Protein AF-A0A6I2GSH1-F1 (afdb_monomer_lite)

Secondary structure (DSSP, 8-state):
--EE---------SS---PPPPEETTTTEE--THHHHHHTT-HHHHHHHHHHHHHHHHHHHHHHHHHHHHHHHHHHHHSS------TT--TT--THHHHHHHHHHHHHHHHHHHHHHHHHHS---SS-HHHHHHHHHHHHHHHHHHTT--STTPPP----PPP-EEEEEEEEETTEEEEEEEEE-

Structure (mmCIF, N/CA/C/O backbone):
data_AF-A0A6I2GSH1-F1
#
_entry.id   AF-A0A6I2GSH1-F1
#
loop_
_atom_site.group_PDB
_atom_site.id
_atom_site.type_symbol
_atom_site.label_atom_id
_atom_site.label_alt_id
_atom_site.label_comp_id
_atom_site.label_asym_id
_atom_site.label_entity_id
_atom_site.label_seq_id
_atom_site.pdbx_PDB_ins_code
_atom_site.Cartn_x
_atom_site.Cartn_y
_atom_site.Cartn_z
_atom_site.occupancy
_atom_site.B_iso_or_equiv
_atom_site.auth_seq_id
_atom_site.auth_comp_id
_atom_site.auth_asym_id
_atom_site.auth_atom_id
_atom_site.pdbx_PDB_model_num
ATOM 1 N N . MET A 1 1 ? -16.498 -8.711 28.695 1.00 52.09 1 MET A N 1
ATOM 2 C CA . MET A 1 1 ? -15.349 -8.521 27.770 1.00 52.09 1 MET A CA 1
ATOM 3 C C . MET A 1 1 ? -15.464 -7.123 27.183 1.00 52.09 1 MET A C 1
ATOM 5 O O . MET A 1 1 ? -16.579 -6.736 26.901 1.00 52.09 1 MET A O 1
ATOM 9 N N . VAL A 1 2 ? -14.381 -6.356 27.043 1.00 52.75 2 VAL A N 1
ATOM 10 C CA . VAL A 1 2 ? -14.420 -4.972 26.523 1.00 52.75 2 VAL A CA 1
ATOM 11 C C . VAL A 1 2 ? -13.500 -4.898 25.310 1.00 52.75 2 VAL A C 1
ATOM 13 O O . VAL A 1 2 ? -12.390 -5.432 25.364 1.00 52.75 2 VAL A O 1
ATOM 16 N N . VAL A 1 3 ? -13.957 -4.280 24.222 1.00 53.31 3 VAL A N 1
ATOM 17 C CA . VAL A 1 3 ? -13.108 -3.968 23.062 1.00 53.31 3 VAL A CA 1
ATOM 18 C C . VAL A 1 3 ? -12.528 -2.581 23.276 1.00 53.31 3 VAL A C 1
ATOM 20 O O . VAL A 1 3 ? -13.269 -1.637 23.537 1.00 53.31 3 VAL A O 1
ATOM 23 N N . THR A 1 4 ? -11.207 -2.446 23.199 1.00 52.09 4 THR A N 1
ATOM 24 C CA . THR A 1 4 ? -10.535 -1.166 23.443 1.00 52.09 4 THR A CA 1
ATOM 25 C C . THR A 1 4 ? -9.665 -0.793 22.251 1.00 52.09 4 THR A C 1
ATOM 27 O O . THR A 1 4 ? -8.837 -1.581 21.792 1.00 52.09 4 THR A O 1
ATOM 30 N N . VAL A 1 5 ? -9.842 0.434 21.761 1.00 49.19 5 VAL A N 1
ATOM 31 C CA . VAL A 1 5 ? -9.029 1.023 20.690 1.00 49.19 5 VAL A CA 1
ATOM 32 C C . VAL A 1 5 ? -8.110 2.080 21.312 1.00 49.19 5 VAL A C 1
ATOM 34 O O . VAL A 1 5 ? -8.492 3.237 21.508 1.00 49.19 5 VAL A O 1
ATOM 37 N N . ASN A 1 6 ? -6.888 1.678 21.662 1.00 42.38 6 ASN A N 1
ATOM 38 C CA . ASN A 1 6 ? -5.894 2.559 22.285 1.00 42.38 6 ASN A CA 1
ATOM 39 C C . ASN A 1 6 ? -5.104 3.326 21.217 1.00 42.38 6 ASN A C 1
ATOM 41 O O . ASN A 1 6 ? -4.458 2.686 20.401 1.00 42.38 6 ASN A O 1
ATOM 45 N N . THR A 1 7 ? -5.056 4.665 21.250 1.00 45.59 7 THR A N 1
ATOM 46 C CA . THR A 1 7 ? -4.192 5.495 20.364 1.00 45.59 7 THR A CA 1
ATOM 47 C C . THR A 1 7 ? -2.787 5.748 20.910 1.00 45.59 7 THR A C 1
ATOM 49 O O . THR A 1 7 ? -2.095 6.653 20.451 1.00 45.59 7 THR A O 1
ATOM 52 N N . TRP A 1 8 ? -2.337 4.982 21.901 1.00 35.25 8 TRP A N 1
ATOM 53 C CA . TRP A 1 8 ? -1.011 5.178 22.484 1.00 35.25 8 TRP A CA 1
ATOM 54 C C . TRP A 1 8 ? 0.040 4.467 21.633 1.00 35.25 8 TRP A C 1
ATOM 56 O O . TRP A 1 8 ? 0.371 3.306 21.846 1.00 35.25 8 TRP A O 1
ATOM 66 N N . GLY A 1 9 ? 0.474 5.195 20.609 1.00 34.59 9 GLY A N 1
ATOM 67 C CA . GLY A 1 9 ? 1.457 4.813 19.602 1.00 34.59 9 GLY A CA 1
ATOM 68 C C . GLY A 1 9 ? 1.481 5.863 18.493 1.00 34.59 9 GLY A C 1
ATOM 69 O O . GLY A 1 9 ? 1.282 5.538 17.327 1.00 34.59 9 GLY A O 1
ATOM 70 N N . TYR A 1 10 ? 1.606 7.139 18.869 1.00 34.69 10 TYR A N 1
ATOM 71 C CA . TYR A 1 10 ? 1.717 8.251 17.926 1.00 34.69 10 TYR A CA 1
ATOM 72 C C . TYR A 1 10 ? 3.142 8.254 17.357 1.00 34.69 10 TYR A C 1
ATOM 74 O O . TYR A 1 10 ? 4.057 8.818 17.949 1.00 34.69 10 TYR A O 1
ATOM 82 N N . VAL A 1 11 ? 3.344 7.587 16.222 1.00 34.56 11 VAL A N 1
ATOM 83 C CA . VAL A 1 11 ? 4.454 7.909 15.319 1.00 34.56 11 VAL A CA 1
ATOM 84 C C . VAL A 1 11 ? 3.868 8.892 14.306 1.00 34.56 11 VAL A C 1
ATOM 86 O O . VAL A 1 11 ? 2.937 8.510 13.592 1.00 34.56 11 VAL A O 1
ATOM 8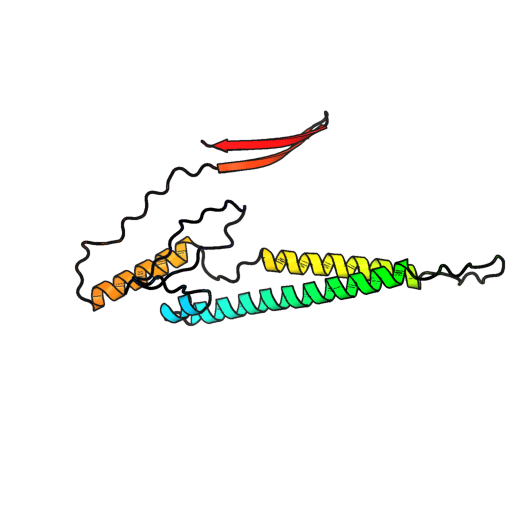9 N N . PRO A 1 12 ? 4.304 10.163 14.267 1.00 33.19 12 PRO A N 1
ATOM 90 C CA . PRO A 1 12 ? 3.761 11.132 13.333 1.00 33.19 12 PRO A CA 1
ATOM 91 C C . PRO A 1 12 ? 4.267 10.780 11.935 1.00 33.19 12 PRO A C 1
ATOM 93 O O . PRO A 1 12 ? 5.367 11.147 11.536 1.00 33.19 12 PRO A O 1
ATOM 96 N N . VAL A 1 13 ? 3.457 10.043 11.185 1.00 31.61 13 VAL A N 1
ATOM 97 C CA . VAL A 1 13 ? 3.566 9.987 9.731 1.00 31.61 13 VAL A CA 1
ATOM 98 C C . VAL A 1 13 ? 2.379 10.781 9.212 1.00 31.61 13 VAL A C 1
ATOM 100 O O . VAL A 1 13 ? 1.234 10.498 9.567 1.00 31.61 13 VAL A O 1
ATOM 103 N N . ALA A 1 14 ? 2.658 11.839 8.456 1.00 30.59 14 ALA A N 1
ATOM 104 C CA . ALA A 1 14 ? 1.646 12.672 7.827 1.00 30.59 14 ALA A CA 1
ATOM 105 C C . ALA A 1 14 ? 0.601 11.796 7.105 1.00 30.59 14 ALA A C 1
ATOM 107 O O . ALA A 1 14 ? 0.951 10.963 6.272 1.00 30.59 14 ALA A O 1
ATOM 108 N N . GLY A 1 15 ? -0.677 11.983 7.446 1.00 29.61 15 GLY A N 1
ATOM 109 C CA . GLY A 1 15 ? -1.797 11.218 6.895 1.00 29.61 15 GLY A CA 1
ATOM 110 C C . GLY A 1 15 ? -2.160 10.001 7.746 1.00 29.61 15 GLY A C 1
ATOM 111 O O . GLY A 1 15 ? -1.549 8.942 7.648 1.00 29.61 15 GLY A O 1
ATOM 112 N N . VAL A 1 16 ? -3.202 10.131 8.571 1.00 38.09 16 VAL A N 1
ATOM 113 C CA . VAL A 1 16 ? -3.735 9.028 9.385 1.00 38.09 16 VAL A CA 1
ATOM 114 C C . VAL A 1 16 ? -4.447 8.018 8.476 1.00 38.09 16 VAL A C 1
ATOM 116 O O . VAL A 1 16 ? -5.662 8.046 8.311 1.00 38.09 16 VAL A O 1
ATOM 119 N N . THR A 1 17 ? -3.676 7.121 7.865 1.00 40.56 17 THR A N 1
ATOM 120 C CA . THR A 1 17 ? -4.156 5.941 7.119 1.00 40.56 17 THR A CA 1
ATOM 121 C C . THR A 1 17 ? -4.037 4.645 7.928 1.00 40.56 17 THR A C 1
ATOM 123 O O . THR A 1 17 ? -4.490 3.579 7.511 1.00 40.56 17 THR A O 1
ATOM 126 N N . HIS A 1 18 ? -3.494 4.739 9.139 1.00 41.66 18 HIS A N 1
ATOM 127 C CA . HIS A 1 18 ? -3.329 3.641 10.077 1.00 41.66 18 HIS A CA 1
ATOM 128 C C . HIS A 1 18 ? -3.964 4.045 11.415 1.00 41.66 18 HIS A C 1
ATOM 130 O O . HIS A 1 18 ? -3.649 5.085 11.994 1.00 41.66 18 HIS A O 1
ATOM 136 N N . TRP A 1 19 ? -4.853 3.208 11.926 1.00 48.47 19 TRP A N 1
ATOM 137 C CA . TRP A 1 19 ? -5.200 3.138 13.345 1.00 48.47 19 TRP A CA 1
ATOM 138 C C . TRP A 1 19 ? -4.399 2.017 14.009 1.00 48.47 19 TRP A C 1
ATOM 140 O O . TRP A 1 19 ? -4.078 1.001 13.389 1.00 48.47 19 TRP A O 1
ATOM 150 N N . SER A 1 20 ? -4.074 2.215 15.281 1.00 53.91 20 SER A N 1
ATOM 151 C CA . SER A 1 20 ? -3.479 1.199 16.142 1.00 53.91 20 SER A CA 1
ATOM 152 C C . SER A 1 20 ? -4.419 -0.002 16.279 1.00 53.91 20 SER A C 1
ATOM 154 O O . SER A 1 20 ? -5.635 0.160 16.398 1.00 53.91 20 SER A O 1
ATOM 156 N N . ALA A 1 21 ? -3.848 -1.209 16.237 1.00 56.72 21 ALA A N 1
ATOM 157 C CA . ALA A 1 21 ? -4.598 -2.462 16.247 1.00 56.72 21 ALA A CA 1
ATOM 158 C C . ALA A 1 21 ? -5.632 -2.492 17.400 1.00 56.72 21 ALA A C 1
ATOM 160 O O . ALA A 1 21 ? -5.245 -2.280 18.551 1.00 56.72 21 ALA A O 1
ATOM 161 N N . PRO A 1 22 ? -6.929 -2.732 17.124 1.00 61.19 22 PRO A N 1
ATOM 162 C CA . PRO A 1 22 ? -7.933 -2.950 18.163 1.00 61.19 22 PRO A CA 1
ATOM 163 C C . PRO A 1 22 ? -7.570 -4.171 19.014 1.00 61.19 22 PRO A C 1
ATOM 165 O O . PRO A 1 22 ? -7.038 -5.149 18.489 1.00 61.19 22 PRO A O 1
ATOM 168 N N . TYR A 1 23 ? -7.886 -4.149 20.310 1.00 60.84 23 TYR A N 1
ATOM 169 C CA . TYR A 1 23 ? -7.624 -5.276 21.208 1.00 60.84 23 TYR A CA 1
ATOM 170 C C . TYR A 1 23 ? -8.894 -5.743 21.926 1.00 60.84 23 TYR A C 1
ATOM 172 O O . TYR A 1 23 ? -9.718 -4.928 22.347 1.00 60.84 23 TYR A O 1
ATOM 180 N N . GLU A 1 24 ? -9.035 -7.059 22.102 1.00 61.19 24 GLU A N 1
ATOM 181 C CA . GLU A 1 24 ? -10.125 -7.675 22.863 1.00 61.19 24 GLU A CA 1
ATOM 182 C C . GLU A 1 24 ? -9.686 -8.069 24.279 1.00 61.19 24 GLU A C 1
ATOM 184 O O . GLU A 1 24 ? -8.744 -8.849 24.470 1.00 61.19 24 GLU A O 1
ATOM 189 N N . GLY A 1 25 ? -10.438 -7.588 25.273 1.00 57.78 25 GLY A N 1
ATOM 190 C CA . GLY A 1 25 ? -10.420 -8.086 26.646 1.00 57.78 25 GLY A CA 1
ATOM 191 C C . GLY A 1 25 ? -9.145 -7.796 27.446 1.00 57.78 25 GLY A C 1
ATOM 192 O O . GLY A 1 25 ? -8.209 -7.140 26.996 1.00 57.78 25 GLY A O 1
ATOM 193 N N . LYS A 1 26 ? -9.101 -8.332 28.676 1.00 52.16 26 LYS A N 1
ATOM 194 C CA . LYS A 1 26 ? -7.976 -8.170 29.621 1.00 52.16 26 LYS A CA 1
ATOM 195 C C . LYS A 1 26 ? -6.648 -8.710 29.068 1.00 52.16 26 LYS A C 1
ATOM 197 O O . LYS A 1 26 ? -5.587 -8.216 29.428 1.00 52.16 26 LYS A O 1
ATOM 202 N N . PHE A 1 27 ? -6.721 -9.695 28.172 1.00 55.81 27 PHE A N 1
ATOM 203 C CA . PHE A 1 27 ? -5.568 -10.359 27.560 1.00 55.81 27 PHE A CA 1
ATOM 204 C C . PHE A 1 27 ? -5.037 -9.660 26.299 1.00 55.81 27 PHE A C 1
ATOM 206 O O . PHE A 1 27 ? -4.110 -10.179 25.686 1.00 55.81 27 PHE A O 1
ATOM 213 N N . LYS A 1 28 ? -5.603 -8.507 25.903 1.00 57.41 28 LYS A N 1
ATOM 214 C CA . LYS A 1 28 ? -5.180 -7.723 24.731 1.00 57.41 28 LYS A CA 1
ATOM 215 C C . LYS A 1 28 ? -5.003 -8.578 23.466 1.00 57.41 28 LYS A C 1
ATOM 217 O O . LYS A 1 28 ? -3.966 -8.509 22.808 1.00 57.41 28 LYS A O 1
ATOM 222 N N . LYS A 1 29 ? -5.998 -9.396 23.106 1.00 59.12 29 LYS A N 1
ATOM 223 C CA . LYS A 1 29 ? -5.927 -10.155 21.845 1.00 59.12 29 LYS A CA 1
ATOM 224 C C . LYS A 1 29 ? -6.043 -9.180 20.667 1.00 59.12 29 LYS A C 1
ATOM 226 O O . LYS A 1 29 ? -7.044 -8.468 20.616 1.00 59.12 29 LYS A O 1
ATOM 231 N N . PRO A 1 30 ? -5.061 -9.102 19.751 1.00 57.84 30 PRO A N 1
ATOM 232 C CA . PRO A 1 30 ? -5.123 -8.171 18.632 1.00 57.84 30 PRO A CA 1
ATOM 233 C C . PRO A 1 30 ? -6.234 -8.588 17.660 1.00 57.84 30 PRO A C 1
ATOM 235 O O . PRO A 1 30 ? -6.167 -9.642 17.033 1.00 57.84 30 PRO A O 1
ATOM 238 N N . LEU A 1 31 ? -7.252 -7.745 17.524 1.00 63.75 31 LEU A N 1
ATOM 239 C CA . LEU A 1 31 ? -8.320 -7.854 16.535 1.00 63.75 31 LEU A CA 1
ATOM 240 C C . LEU A 1 31 ? -7.896 -7.067 15.290 1.00 63.75 31 LEU A C 1
ATOM 242 O O . LEU A 1 31 ? -8.239 -5.898 15.129 1.00 63.75 31 LEU A O 1
ATOM 246 N N . GLN A 1 32 ? -7.101 -7.686 14.417 1.00 60.62 32 GLN A N 1
ATOM 247 C CA . GLN A 1 32 ? -6.631 -7.036 13.191 1.00 60.62 32 GLN A CA 1
ATOM 248 C C . GLN A 1 32 ? -7.625 -7.203 12.035 1.00 60.62 32 GLN A C 1
ATOM 250 O O . GLN A 1 32 ? -8.175 -8.283 11.813 1.00 60.62 32 GLN A O 1
ATOM 255 N N . GLY A 1 33 ? -7.816 -6.130 11.262 1.00 67.94 33 GLY A N 1
ATOM 256 C CA . GLY A 1 33 ? -8.537 -6.167 9.989 1.00 67.94 33 GLY A CA 1
ATOM 257 C C . GLY A 1 33 ? -9.976 -6.673 10.111 1.00 67.94 33 GLY A C 1
ATOM 258 O O . GLY A 1 33 ? -10.805 -6.061 10.782 1.00 67.94 33 GLY A O 1
ATOM 259 N N . LYS A 1 34 ? -10.258 -7.798 9.445 1.00 70.19 34 LYS A N 1
ATOM 260 C CA . LYS A 1 34 ? -11.583 -8.429 9.354 1.00 70.19 34 LYS A CA 1
ATOM 261 C C . LYS A 1 34 ? -12.146 -8.856 10.713 1.00 70.19 34 LYS A C 1
ATOM 263 O O . LYS A 1 34 ? -13.330 -8.647 10.965 1.00 70.19 34 LYS A O 1
ATOM 268 N N . ALA A 1 35 ? -11.292 -9.372 11.602 1.00 69.62 35 ALA A N 1
ATOM 269 C CA . ALA A 1 35 ? -11.700 -9.914 12.899 1.00 69.62 35 ALA A CA 1
ATOM 270 C C . ALA A 1 35 ? -12.390 -8.864 13.788 1.00 69.62 35 ALA A C 1
ATOM 272 O O . ALA A 1 35 ? -13.295 -9.192 14.550 1.00 69.62 35 ALA A O 1
ATOM 273 N N . PHE A 1 36 ? -12.016 -7.585 13.655 1.00 74.88 36 PHE A N 1
ATOM 274 C CA . PHE A 1 36 ? -12.691 -6.481 14.340 1.00 74.88 36 PHE A CA 1
ATOM 275 C C . PHE A 1 36 ? -14.152 -6.335 13.885 1.00 74.88 36 PHE A C 1
ATOM 277 O O . PHE A 1 36 ? -15.057 -6.260 14.712 1.00 74.88 36 PHE A O 1
ATOM 284 N N . TYR A 1 37 ? -14.399 -6.345 12.574 1.00 75.12 37 TYR A N 1
ATOM 285 C CA . TYR A 1 37 ? -15.743 -6.177 12.015 1.00 75.12 37 TYR A CA 1
ATOM 286 C C . TYR A 1 37 ? -16.624 -7.414 12.212 1.00 75.12 37 TYR A C 1
ATOM 288 O O . TYR A 1 37 ? -17.815 -7.279 12.496 1.00 75.12 37 TYR A O 1
ATOM 296 N N . GLU A 1 38 ? -16.036 -8.610 12.133 1.00 79.25 38 GLU A N 1
ATOM 297 C CA . GLU A 1 38 ? -16.716 -9.863 12.475 1.00 79.25 38 GLU A CA 1
ATOM 298 C C . GLU A 1 38 ? -17.171 -9.856 13.933 1.00 79.25 38 GLU A C 1
ATOM 300 O O . GLU A 1 38 ? -18.321 -10.185 14.225 1.00 79.25 38 GLU A O 1
ATOM 305 N N . ARG A 1 39 ? -16.306 -9.400 14.847 1.00 74.94 39 ARG A N 1
ATOM 306 C CA . ARG A 1 39 ? -16.623 -9.349 16.275 1.00 74.94 39 ARG A CA 1
ATOM 307 C C . ARG A 1 39 ? -17.740 -8.361 16.605 1.00 74.94 39 ARG A C 1
ATOM 309 O O . ARG A 1 39 ? -18.515 -8.624 17.523 1.00 74.94 39 ARG A O 1
ATOM 316 N N . LEU A 1 40 ? -17.840 -7.271 15.844 1.00 76.38 40 LEU A N 1
ATOM 317 C CA . LEU A 1 40 ? -18.923 -6.287 15.934 1.00 76.38 40 LEU A CA 1
ATOM 318 C C . LEU A 1 40 ? -20.239 -6.761 15.288 1.00 76.38 40 LEU A C 1
ATOM 320 O O . LEU A 1 40 ? -21.243 -6.054 15.382 1.00 76.38 40 LEU A O 1
ATOM 324 N N . GLY A 1 41 ? -20.249 -7.916 14.612 1.00 74.81 41 GLY A N 1
ATOM 325 C CA . GLY A 1 41 ? -21.414 -8.431 13.887 1.00 74.81 41 GLY A CA 1
ATOM 326 C C . GLY A 1 41 ? -21.745 -7.658 12.602 1.00 74.81 41 GLY A C 1
ATOM 327 O O . GLY A 1 41 ? -22.833 -7.810 12.049 1.00 74.81 41 GLY A O 1
ATOM 328 N N . ARG A 1 42 ? -20.821 -6.823 12.112 1.00 76.50 42 ARG A N 1
ATOM 329 C CA . ARG A 1 42 ? -21.016 -5.901 10.980 1.00 76.50 42 ARG A CA 1
ATOM 330 C C . ARG A 1 42 ? -20.536 -6.528 9.667 1.00 76.50 42 ARG A C 1
ATOM 332 O O . ARG A 1 42 ? -19.438 -6.243 9.188 1.00 76.50 42 ARG A O 1
ATOM 339 N N . LYS A 1 43 ? -21.359 -7.409 9.080 1.00 78.88 43 LYS A N 1
ATOM 340 C CA . LYS A 1 43 ? -21.059 -8.100 7.802 1.00 78.88 43 LYS A CA 1
ATOM 341 C C . LYS A 1 43 ? -20.899 -7.137 6.613 1.00 78.88 43 LYS A C 1
ATOM 343 O O . LYS A 1 43 ? -20.142 -7.426 5.692 1.00 78.88 43 LYS A O 1
ATOM 348 N N . ASP A 1 44 ? -21.568 -5.987 6.666 1.00 77.06 44 ASP A N 1
ATOM 349 C CA . ASP A 1 44 ? -21.441 -4.874 5.718 1.00 77.06 44 ASP A CA 1
ATOM 350 C C . ASP A 1 44 ? -20.002 -4.332 5.663 1.00 77.06 44 ASP A C 1
ATOM 352 O O . ASP A 1 44 ? -19.418 -4.179 4.589 1.00 77.06 44 ASP A O 1
ATOM 356 N N . LEU A 1 45 ? -19.398 -4.107 6.833 1.00 77.62 45 LEU A N 1
ATOM 357 C CA . LEU A 1 45 ? -18.040 -3.572 6.948 1.00 77.62 45 LEU A CA 1
ATOM 358 C C . LEU A 1 45 ? -16.972 -4.614 6.614 1.00 77.62 45 LEU A C 1
ATOM 360 O O . LEU A 1 45 ? -15.911 -4.258 6.103 1.00 77.62 45 LEU A O 1
ATOM 364 N N . VAL A 1 46 ? -17.263 -5.893 6.864 1.00 79.50 46 VAL A N 1
ATOM 365 C CA . VAL A 1 46 ? -16.407 -7.012 6.453 1.00 79.50 46 VAL A CA 1
ATOM 366 C C . VAL A 1 46 ? -16.248 -7.042 4.933 1.00 79.50 46 VAL A C 1
ATOM 368 O O . VAL A 1 46 ? -15.119 -7.034 4.446 1.00 79.50 46 VAL A O 1
ATOM 371 N N . ALA A 1 47 ? -17.356 -7.010 4.186 1.00 79.00 47 ALA A N 1
ATOM 372 C CA . ALA A 1 47 ? -17.318 -7.046 2.725 1.00 79.00 47 ALA A CA 1
ATOM 373 C C . ALA A 1 47 ? -16.585 -5.824 2.142 1.00 79.00 47 ALA A C 1
ATOM 375 O O . ALA A 1 47 ? -15.750 -5.958 1.246 1.00 79.00 47 ALA A O 1
ATOM 376 N N . ALA A 1 48 ? -16.832 -4.632 2.697 1.00 78.25 48 ALA A N 1
ATOM 377 C CA . ALA A 1 48 ? -16.143 -3.412 2.282 1.00 78.25 48 ALA A CA 1
ATOM 378 C C . ALA A 1 48 ? -14.629 -3.461 2.565 1.00 78.25 48 ALA A C 1
ATOM 380 O O . ALA A 1 48 ? -13.829 -2.989 1.753 1.00 78.25 48 ALA A O 1
ATOM 381 N N . TYR A 1 49 ? -14.221 -4.044 3.697 1.00 77.69 49 TYR A N 1
ATOM 382 C CA . TYR A 1 49 ? -12.812 -4.256 4.025 1.00 77.69 49 TYR A CA 1
ATOM 383 C C . TYR A 1 49 ? -12.152 -5.249 3.059 1.00 77.69 49 TYR A C 1
ATOM 385 O O . TYR A 1 49 ? -11.075 -4.966 2.537 1.00 77.69 49 TYR A O 1
ATOM 393 N N . GLU A 1 50 ? -12.797 -6.382 2.772 1.00 82.44 50 GLU A N 1
ATOM 394 C CA . GLU A 1 50 ? -12.272 -7.395 1.848 1.00 82.44 50 GLU A CA 1
ATOM 395 C C . GLU A 1 50 ? -12.091 -6.854 0.428 1.00 82.44 50 GLU A C 1
ATOM 397 O O . GLU A 1 50 ? -11.058 -7.106 -0.193 1.00 82.44 50 GLU A O 1
ATOM 402 N N . GLN A 1 51 ? -13.038 -6.055 -0.071 1.00 83.12 51 GLN A N 1
ATOM 403 C CA . GLN A 1 51 ? -12.915 -5.414 -1.383 1.00 83.12 51 GLN A CA 1
ATOM 404 C C . GLN A 1 51 ? -11.723 -4.448 -1.438 1.00 83.12 51 GLN A C 1
ATOM 406 O O . GLN A 1 51 ? -10.914 -4.509 -2.366 1.00 83.12 51 GLN A O 1
ATOM 411 N N . ARG A 1 52 ? -11.562 -3.587 -0.423 1.00 81.44 52 ARG A N 1
ATOM 412 C CA . ARG A 1 52 ? -10.442 -2.629 -0.357 1.00 81.44 52 ARG A CA 1
ATOM 413 C C . ARG A 1 52 ? -9.096 -3.322 -0.155 1.00 81.44 52 ARG A C 1
ATOM 415 O O . ARG A 1 52 ? -8.098 -2.899 -0.736 1.00 81.44 52 ARG A O 1
ATOM 422 N N . MET A 1 53 ? -9.063 -4.391 0.637 1.00 80.44 53 MET A N 1
ATOM 423 C CA . MET A 1 53 ? -7.860 -5.192 0.854 1.00 80.44 53 MET A CA 1
ATOM 424 C C . MET A 1 53 ? -7.463 -5.947 -0.417 1.00 80.44 53 MET A C 1
ATOM 426 O O . MET A 1 53 ? -6.296 -5.915 -0.797 1.00 80.44 53 MET A O 1
ATOM 430 N N . THR A 1 54 ? -8.427 -6.548 -1.119 1.00 85.69 54 THR A N 1
ATOM 431 C CA . THR A 1 54 ? -8.193 -7.197 -2.417 1.00 85.69 54 THR A CA 1
ATOM 432 C C . THR A 1 54 ? -7.630 -6.198 -3.422 1.00 85.69 54 THR A C 1
ATOM 434 O O . THR A 1 54 ? -6.601 -6.473 -4.032 1.00 85.69 54 THR A O 1
ATOM 437 N N . ALA A 1 55 ? -8.220 -5.004 -3.535 1.00 83.19 55 ALA A N 1
ATOM 438 C CA . ALA A 1 55 ? -7.711 -3.955 -4.420 1.00 83.19 55 ALA A CA 1
ATOM 439 C C . ALA A 1 55 ? -6.262 -3.555 -4.081 1.00 83.19 55 ALA A C 1
ATOM 441 O O . ALA A 1 55 ? -5.419 -3.461 -4.974 1.00 83.19 55 ALA A O 1
ATOM 442 N N . LYS A 1 56 ? -5.946 -3.388 -2.790 1.00 83.12 56 LYS A N 1
ATOM 443 C CA . LYS A 1 56 ? -4.593 -3.070 -2.314 1.00 83.12 56 LYS A CA 1
ATOM 444 C C . LYS A 1 56 ? -3.583 -4.172 -2.646 1.00 83.12 56 LYS A C 1
ATOM 446 O O . LYS A 1 56 ? -2.482 -3.871 -3.105 1.00 83.12 56 LYS A O 1
ATOM 451 N N . VAL A 1 57 ? -3.947 -5.436 -2.426 1.00 85.12 57 VAL A N 1
ATOM 452 C CA . VAL A 1 57 ? -3.094 -6.592 -2.742 1.00 85.12 57 VAL A CA 1
ATOM 453 C C . VAL A 1 57 ? -2.871 -6.696 -4.247 1.00 85.12 57 VAL A C 1
ATOM 455 O O . VAL A 1 57 ? -1.728 -6.819 -4.677 1.00 85.12 57 VAL A O 1
ATOM 458 N N . VAL A 1 58 ? -3.930 -6.574 -5.051 1.00 90.94 58 VAL A N 1
ATOM 459 C CA . VAL A 1 58 ? -3.844 -6.618 -6.517 1.00 90.94 58 VAL A CA 1
ATOM 460 C C . VAL A 1 58 ? -2.949 -5.497 -7.045 1.00 90.94 58 VAL A C 1
ATOM 462 O O . VAL A 1 58 ? -2.048 -5.778 -7.831 1.00 90.94 58 VAL A O 1
ATOM 465 N N . MET A 1 59 ? -3.113 -4.255 -6.573 1.00 86.50 59 MET A N 1
ATOM 466 C CA . MET A 1 59 ? -2.205 -3.155 -6.929 1.00 86.50 59 MET A CA 1
ATOM 467 C C . MET A 1 59 ? -0.755 -3.448 -6.539 1.00 86.50 59 MET A C 1
ATOM 469 O O . MET A 1 59 ? 0.147 -3.182 -7.327 1.00 86.50 59 MET A O 1
ATOM 473 N N . GLY A 1 60 ? -0.518 -4.000 -5.347 1.00 88.00 60 GLY A N 1
ATOM 474 C CA . GLY A 1 60 ? 0.827 -4.347 -4.891 1.00 88.00 60 GLY A CA 1
ATOM 475 C C . GLY A 1 60 ? 1.484 -5.425 -5.756 1.00 88.00 60 GLY A C 1
ATOM 476 O O . GLY A 1 60 ? 2.638 -5.272 -6.147 1.00 88.00 60 GLY A O 1
ATOM 477 N N . VAL A 1 61 ? 0.745 -6.485 -6.097 1.00 92.69 61 VAL A N 1
ATOM 478 C CA . VAL A 1 61 ? 1.234 -7.586 -6.942 1.00 92.69 61 VAL A CA 1
ATOM 479 C C . VAL A 1 61 ? 1.481 -7.111 -8.374 1.00 92.69 61 VAL A C 1
ATOM 481 O O . VAL A 1 61 ? 2.559 -7.352 -8.913 1.00 92.69 61 VAL A O 1
ATOM 484 N N . LEU A 1 62 ? 0.528 -6.390 -8.977 1.00 92.62 62 LEU A N 1
ATOM 485 C CA . LEU A 1 62 ? 0.685 -5.828 -10.322 1.00 92.62 62 LEU A CA 1
ATOM 486 C C . LEU A 1 62 ? 1.831 -4.814 -10.374 1.00 92.62 62 LEU A C 1
ATOM 488 O O . LEU A 1 62 ? 2.645 -4.850 -11.294 1.00 92.62 62 LEU A O 1
ATOM 492 N N . GLY A 1 63 ? 1.926 -3.946 -9.366 1.00 90.44 63 GLY A N 1
ATOM 493 C CA . GLY A 1 63 ? 2.998 -2.969 -9.243 1.00 90.44 63 GLY A CA 1
ATOM 494 C C . GLY A 1 63 ? 4.370 -3.621 -9.092 1.00 90.44 63 GLY A C 1
ATOM 495 O O . GLY A 1 63 ? 5.310 -3.238 -9.784 1.00 90.44 63 GLY A O 1
ATOM 496 N N . GLY A 1 64 ? 4.477 -4.658 -8.256 1.00 92.12 64 GLY A N 1
ATOM 497 C CA . GLY A 1 64 ? 5.695 -5.454 -8.097 1.00 92.12 64 GLY A CA 1
ATOM 498 C C . GLY A 1 64 ? 6.117 -6.149 -9.390 1.00 92.12 64 GLY A C 1
ATOM 499 O O . GLY A 1 64 ? 7.275 -6.049 -9.792 1.00 92.12 64 GLY A O 1
ATOM 500 N N . ALA A 1 65 ? 5.174 -6.796 -10.080 1.00 94.69 65 ALA A N 1
ATOM 501 C CA . ALA A 1 65 ? 5.434 -7.456 -11.357 1.00 94.69 65 ALA A CA 1
ATOM 502 C C . ALA A 1 65 ? 5.892 -6.463 -12.439 1.00 94.69 65 ALA A C 1
ATOM 504 O O . ALA A 1 65 ? 6.866 -6.731 -13.142 1.00 94.69 65 ALA A O 1
ATOM 505 N N . ALA A 1 66 ? 5.243 -5.299 -12.539 1.00 94.19 66 ALA A N 1
ATOM 506 C CA . ALA A 1 66 ? 5.627 -4.243 -13.473 1.00 94.19 66 ALA A CA 1
ATOM 507 C C . ALA A 1 66 ? 7.002 -3.640 -13.141 1.00 94.19 66 ALA A C 1
ATOM 509 O O . ALA A 1 66 ? 7.781 -3.371 -14.052 1.00 94.19 66 ALA A O 1
ATOM 510 N N . LEU A 1 67 ? 7.335 -3.492 -11.854 1.00 94.31 67 LEU A N 1
ATOM 511 C CA . LEU A 1 67 ? 8.638 -2.997 -11.414 1.00 94.31 67 LEU A CA 1
ATOM 512 C C . LEU A 1 67 ? 9.770 -3.945 -11.815 1.00 94.31 67 LEU A C 1
ATOM 514 O O . LEU A 1 67 ? 10.742 -3.519 -12.439 1.00 94.31 67 LEU A O 1
ATOM 518 N N . VAL A 1 68 ? 9.624 -5.235 -11.505 1.00 95.38 68 VAL A N 1
ATOM 519 C CA . VAL A 1 68 ? 10.629 -6.252 -11.843 1.00 95.38 68 VAL A CA 1
ATOM 520 C C . VAL A 1 68 ? 10.717 -6.444 -13.358 1.00 95.38 68 VAL A C 1
ATOM 522 O O . VAL A 1 68 ? 11.807 -6.376 -13.923 1.00 95.38 68 VAL A O 1
ATOM 525 N N . GLY A 1 69 ? 9.581 -6.632 -14.036 1.00 93.38 69 GLY A N 1
ATOM 526 C CA . GLY A 1 69 ? 9.540 -6.820 -15.487 1.00 93.38 69 GLY A CA 1
ATOM 527 C C . GLY A 1 69 ? 10.070 -5.606 -16.252 1.00 93.38 69 GLY A C 1
ATOM 528 O O . GLY A 1 69 ? 10.851 -5.758 -17.192 1.00 93.38 69 GLY A O 1
ATOM 529 N N . GLY A 1 70 ? 9.714 -4.398 -15.808 1.00 92.31 70 GLY A N 1
ATOM 530 C CA . GLY A 1 70 ? 10.223 -3.145 -16.355 1.00 92.31 70 GLY A CA 1
ATOM 531 C C . GLY A 1 70 ? 11.732 -2.999 -16.175 1.00 92.31 70 GLY A C 1
ATOM 532 O O . GLY A 1 70 ? 12.436 -2.701 -17.137 1.00 92.31 70 GLY A O 1
ATOM 533 N N . GLY A 1 71 ? 12.255 -3.305 -14.983 1.00 92.00 71 GLY A N 1
ATOM 534 C CA . GLY A 1 71 ? 13.695 -3.301 -14.715 1.00 92.00 71 GLY A CA 1
ATOM 535 C C . GLY A 1 71 ? 14.476 -4.271 -15.608 1.00 92.00 71 GLY A C 1
ATOM 536 O O . GLY A 1 71 ? 15.515 -3.903 -16.154 1.00 92.00 71 GLY A O 1
ATOM 537 N N . VAL A 1 72 ? 13.951 -5.481 -15.835 1.00 94.12 72 VAL A N 1
ATOM 538 C CA . VAL A 1 72 ? 14.568 -6.465 -16.743 1.00 94.12 72 VAL A CA 1
ATOM 539 C C . VAL A 1 72 ? 14.577 -5.963 -18.188 1.00 94.12 72 VAL A C 1
ATOM 541 O O . VAL A 1 72 ? 15.607 -6.047 -18.858 1.00 94.12 72 VAL A O 1
ATOM 544 N N . LEU A 1 73 ? 13.463 -5.408 -18.677 1.00 91.50 73 LEU A N 1
ATOM 545 C CA . LEU A 1 73 ? 13.395 -4.825 -20.023 1.00 91.50 73 LEU A CA 1
ATOM 546 C C . LEU A 1 73 ? 14.342 -3.633 -20.178 1.00 91.50 73 LEU A C 1
ATOM 548 O O . LEU A 1 73 ? 14.995 -3.501 -21.214 1.00 91.50 73 LEU A O 1
ATOM 552 N N . MET A 1 74 ? 14.449 -2.805 -19.139 1.00 90.25 74 MET A N 1
ATOM 553 C CA . MET A 1 74 ? 15.357 -1.667 -19.110 1.00 90.25 74 MET A CA 1
ATOM 554 C C . MET A 1 74 ? 16.812 -2.123 -19.200 1.00 90.25 74 MET A C 1
ATOM 556 O O . MET A 1 74 ? 17.552 -1.642 -20.056 1.00 90.25 74 MET A O 1
ATOM 560 N N . TYR A 1 75 ? 17.194 -3.102 -18.378 1.00 90.50 75 TYR A N 1
ATOM 561 C CA . TYR A 1 75 ? 18.526 -3.695 -18.392 1.00 90.50 75 TYR A CA 1
ATOM 562 C C . TYR A 1 75 ? 18.869 -4.279 -19.767 1.00 90.50 75 TYR A C 1
ATOM 564 O O . TYR A 1 75 ? 19.879 -3.912 -20.356 1.00 90.50 75 TYR A O 1
ATOM 572 N N . GLN A 1 76 ? 17.986 -5.099 -20.346 1.00 89.38 76 GLN A N 1
ATOM 573 C CA . GLN A 1 76 ? 18.189 -5.653 -21.689 1.00 89.38 76 GLN A CA 1
ATOM 574 C C . GLN A 1 76 ? 18.274 -4.580 -22.782 1.00 89.38 76 GLN A C 1
ATOM 576 O O . GLN A 1 76 ? 18.932 -4.794 -23.798 1.00 89.38 76 GLN A O 1
ATOM 581 N N . GLY A 1 77 ? 17.574 -3.457 -22.614 1.00 85.56 77 GLY A N 1
ATOM 582 C CA . GLY A 1 77 ? 17.610 -2.341 -23.552 1.00 85.56 77 GLY A CA 1
ATOM 583 C C . GLY A 1 77 ? 18.936 -1.582 -23.528 1.00 85.56 77 GLY A C 1
ATOM 584 O O . GLY A 1 77 ? 19.438 -1.220 -24.588 1.00 85.56 77 GLY A O 1
ATOM 585 N N . ILE A 1 78 ? 19.512 -1.381 -22.338 1.00 84.94 78 ILE A N 1
ATOM 586 C CA . ILE A 1 78 ? 20.781 -0.660 -22.137 1.00 84.94 78 ILE A CA 1
ATOM 587 C C . ILE A 1 78 ? 21.987 -1.564 -22.421 1.00 84.94 78 ILE A C 1
ATOM 589 O O . ILE A 1 78 ? 22.987 -1.104 -22.961 1.00 84.94 78 ILE A O 1
ATOM 593 N N . SER A 1 79 ? 21.889 -2.854 -22.095 1.00 82.94 79 SER A N 1
ATOM 594 C CA . SER A 1 79 ? 22.919 -3.859 -22.385 1.00 82.94 79 SER A CA 1
ATOM 595 C C . SER A 1 79 ? 22.865 -4.390 -23.818 1.00 82.94 79 SER A C 1
ATOM 597 O O . SER A 1 79 ? 23.655 -5.261 -24.173 1.00 82.94 79 SER A O 1
ATOM 599 N N . ALA A 1 80 ? 21.936 -3.904 -24.646 1.00 77.44 80 ALA A N 1
ATOM 600 C CA . ALA A 1 80 ? 21.925 -4.234 -26.060 1.00 77.44 80 ALA A CA 1
ATOM 601 C C . ALA A 1 80 ? 23.188 -3.660 -26.709 1.00 77.44 80 ALA A C 1
ATOM 603 O O . ALA A 1 80 ? 23.401 -2.448 -26.695 1.00 77.44 80 ALA A O 1
ATOM 604 N N . GLU A 1 81 ? 24.015 -4.531 -27.285 1.00 69.12 81 GLU A N 1
ATOM 605 C CA . GLU A 1 81 ? 25.211 -4.100 -27.999 1.00 69.12 81 GLU A CA 1
ATOM 606 C C . GLU A 1 81 ? 24.818 -3.091 -29.088 1.00 69.12 81 GLU A C 1
ATOM 608 O O . GLU A 1 81 ? 23.880 -3.349 -29.862 1.00 69.12 81 GLU A O 1
ATOM 613 N N . PRO A 1 82 ? 25.503 -1.936 -29.178 1.00 59.38 82 PRO A N 1
ATOM 614 C CA . PRO A 1 82 ? 25.324 -1.060 -30.312 1.00 59.38 82 PRO A CA 1
ATOM 615 C C . PRO A 1 82 ? 25.785 -1.846 -31.535 1.00 59.38 82 PRO A C 1
ATOM 617 O O . PRO A 1 82 ? 26.976 -2.087 -31.720 1.00 59.38 82 PRO A O 1
ATOM 620 N N . LYS A 1 83 ? 24.845 -2.268 -32.387 1.00 58.12 83 LYS A N 1
ATOM 621 C CA . LYS A 1 83 ? 25.219 -2.664 -33.741 1.00 58.12 83 LYS A CA 1
ATOM 622 C C . LYS A 1 83 ? 25.867 -1.431 -34.355 1.00 58.12 83 LYS A C 1
ATOM 624 O O . LYS A 1 83 ? 25.162 -0.459 -34.619 1.00 58.12 83 LYS A O 1
ATOM 629 N N . LEU A 1 84 ? 27.195 -1.450 -34.503 1.00 56.59 84 LEU A N 1
ATOM 630 C CA . LEU A 1 84 ? 27.920 -0.457 -35.281 1.00 56.59 84 LEU A CA 1
ATOM 631 C C . LEU A 1 84 ? 27.309 -0.502 -36.678 1.00 56.59 84 LEU A C 1
ATOM 633 O O . LEU A 1 84 ? 27.568 -1.414 -37.462 1.00 56.59 84 LEU A O 1
ATOM 637 N N . CYS A 1 85 ? 26.433 0.451 -36.965 1.00 61.22 85 CYS A N 1
ATOM 638 C CA . CYS A 1 85 ? 26.030 0.740 -38.321 1.00 61.22 85 CYS A CA 1
ATOM 639 C C . CYS A 1 85 ? 27.303 1.246 -39.004 1.00 61.22 85 CYS A C 1
ATOM 641 O O . CYS A 1 85 ? 27.713 2.382 -38.778 1.00 61.22 85 CYS A O 1
ATOM 643 N N . GLY A 1 86 ? 27.995 0.363 -39.728 1.00 55.97 86 GLY A N 1
ATOM 644 C CA . GLY A 1 86 ? 29.138 0.753 -40.549 1.00 55.97 86 GLY A CA 1
ATOM 645 C C . GLY A 1 86 ? 28.725 1.797 -41.590 1.00 55.97 86 GLY A C 1
ATOM 646 O O . GLY A 1 86 ? 27.531 1.998 -41.826 1.00 55.97 86 GLY A O 1
ATOM 647 N N . LEU A 1 87 ? 29.709 2.439 -42.229 1.00 57.03 87 LEU A N 1
ATOM 648 C CA . LEU A 1 87 ? 29.482 3.474 -43.251 1.00 57.03 87 LEU A CA 1
ATOM 649 C C . LEU A 1 87 ? 28.544 3.031 -44.398 1.00 57.03 87 LEU A C 1
ATOM 651 O O . LEU A 1 87 ? 27.932 3.890 -45.022 1.00 57.03 87 LEU A O 1
ATOM 655 N N . ASP A 1 88 ? 28.378 1.723 -44.622 1.00 60.56 88 ASP A N 1
ATOM 656 C CA . ASP A 1 88 ? 27.548 1.144 -45.692 1.00 60.56 88 ASP A CA 1
ATOM 657 C C . ASP A 1 88 ? 26.164 0.644 -45.224 1.00 60.56 88 ASP A C 1
ATOM 659 O O . ASP A 1 88 ? 25.495 -0.129 -45.916 1.00 60.56 88 ASP A O 1
ATOM 663 N N . ALA A 1 89 ? 25.711 1.023 -44.026 1.00 59.75 89 ALA A N 1
ATOM 664 C CA . ALA A 1 89 ? 24.423 0.562 -43.516 1.00 59.75 89 ALA A CA 1
ATOM 665 C C . ALA A 1 89 ? 23.238 1.241 -44.247 1.00 59.75 89 ALA A C 1
ATOM 667 O O . ALA A 1 89 ? 23.235 2.463 -44.411 1.00 59.75 89 ALA A O 1
ATOM 668 N N . PRO A 1 90 ? 22.184 0.491 -44.638 1.00 60.47 90 PRO A N 1
ATOM 669 C CA . PRO A 1 90 ? 20.994 1.077 -45.253 1.00 60.47 90 PRO A CA 1
ATOM 670 C C . PRO A 1 90 ? 20.310 2.070 -44.293 1.00 60.47 90 PRO A C 1
ATOM 672 O O . PRO A 1 90 ? 20.389 1.888 -43.073 1.00 60.47 90 PRO A O 1
ATOM 675 N N . PRO A 1 91 ? 19.554 3.070 -44.797 1.00 58.53 91 PRO A N 1
ATOM 676 C CA . PRO A 1 91 ? 18.882 4.091 -43.973 1.00 58.53 91 PRO A CA 1
ATOM 677 C C . PRO A 1 91 ? 17.875 3.521 -42.953 1.00 58.53 91 PRO A C 1
ATOM 679 O O . PRO A 1 91 ? 17.394 4.233 -42.076 1.00 58.53 91 PRO A O 1
ATOM 682 N N . SER A 1 92 ? 17.573 2.223 -43.028 1.00 59.53 92 SER A N 1
ATOM 683 C CA . SER A 1 92 ? 16.751 1.471 -42.081 1.00 59.53 92 SER A CA 1
ATOM 684 C C . SER A 1 92 ? 17.521 0.904 -40.879 1.00 59.53 92 SER A C 1
ATOM 686 O O . SER A 1 92 ? 16.922 0.208 -40.056 1.00 59.53 92 SER A O 1
ATOM 688 N N . CYS A 1 93 ? 18.830 1.154 -40.749 1.00 60.78 93 CYS A N 1
ATOM 689 C CA . CYS A 1 93 ? 19.640 0.669 -39.629 1.00 60.78 93 CYS A CA 1
ATOM 690 C C . CYS A 1 93 ? 19.419 1.522 -38.365 1.00 60.78 93 CYS A C 1
ATOM 692 O O . CYS A 1 93 ? 20.297 2.213 -37.858 1.00 60.78 93 CYS A O 1
ATOM 694 N N . SER A 1 94 ? 18.187 1.489 -37.863 1.00 58.91 94 SER A N 1
ATOM 695 C CA . SER A 1 94 ? 17.786 2.078 -36.593 1.00 58.91 94 SER A CA 1
ATOM 696 C C . SER A 1 94 ? 17.972 1.033 -35.492 1.00 58.91 94 SER A C 1
ATOM 698 O O . SER A 1 94 ? 17.210 0.066 -35.405 1.00 58.91 94 SER A O 1
ATOM 700 N N . SER A 1 95 ? 18.958 1.226 -34.610 1.00 63.38 95 SER A N 1
ATOM 701 C CA . SER A 1 95 ? 19.076 0.483 -33.341 1.00 63.38 95 SER A CA 1
ATOM 702 C C . SER A 1 95 ? 17.992 0.928 -32.338 1.00 63.38 95 SER A C 1
ATOM 704 O O . SER A 1 95 ? 18.247 1.225 -31.175 1.00 63.38 95 SER A 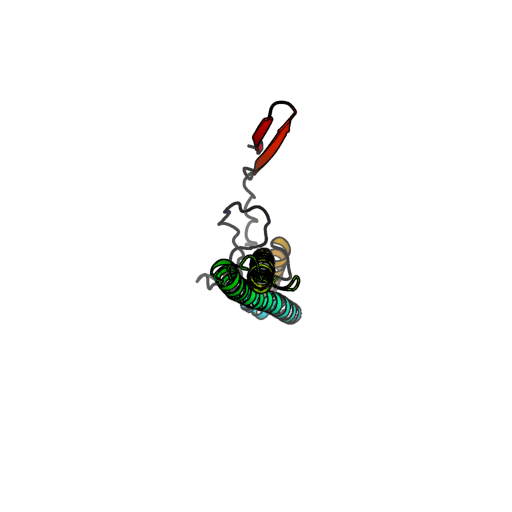O 1
ATOM 706 N N . SER A 1 96 ? 16.741 1.025 -32.794 1.00 69.56 96 SER A N 1
ATOM 707 C CA . SER A 1 96 ? 15.600 1.454 -31.982 1.00 69.56 96 SER A CA 1
ATOM 708 C C . SER A 1 96 ? 15.170 0.378 -31.001 1.00 69.56 96 SER A C 1
ATOM 710 O O . SER A 1 96 ? 14.694 0.713 -29.931 1.00 69.56 96 SER A O 1
ATOM 712 N N . ARG A 1 97 ? 15.378 -0.913 -31.293 1.00 74.12 97 ARG A N 1
ATOM 713 C CA . ARG A 1 97 ? 14.886 -2.004 -30.430 1.00 74.12 97 ARG A CA 1
ATOM 714 C C . ARG A 1 97 ? 15.459 -1.973 -29.009 1.00 74.12 97 ARG A C 1
ATOM 716 O O . ARG A 1 97 ? 14.712 -2.248 -28.074 1.00 74.12 97 ARG A O 1
ATOM 723 N N . GLY A 1 98 ? 16.741 -1.640 -28.839 1.00 80.62 98 GLY A N 1
ATOM 724 C CA . GLY A 1 98 ? 17.354 -1.486 -27.512 1.00 80.62 98 GLY A CA 1
ATOM 725 C C . GLY A 1 98 ? 16.761 -0.293 -26.762 1.00 80.62 98 GLY A C 1
ATOM 726 O O . GLY A 1 98 ? 16.232 -0.449 -25.663 1.00 80.62 98 GLY A O 1
ATOM 727 N N . MET A 1 99 ? 16.721 0.871 -27.417 1.00 81.94 99 MET A N 1
ATOM 728 C CA . MET A 1 99 ? 16.159 2.094 -26.839 1.00 81.94 99 MET A CA 1
ATOM 729 C C . MET A 1 99 ? 14.655 1.976 -26.539 1.00 81.94 99 MET A C 1
ATOM 731 O O . MET A 1 99 ? 14.205 2.397 -25.480 1.00 81.94 99 MET A O 1
ATOM 735 N N . THR A 1 100 ? 13.872 1.331 -27.404 1.00 86.19 100 THR A N 1
ATOM 736 C CA . THR A 1 100 ? 12.447 1.050 -27.183 1.00 86.19 100 THR A CA 1
ATOM 737 C C . THR A 1 100 ? 12.247 0.154 -25.965 1.00 86.19 100 THR A C 1
ATOM 739 O O . THR A 1 100 ? 11.398 0.458 -25.132 1.00 86.19 100 THR A O 1
ATOM 742 N N . LYS A 1 101 ? 13.041 -0.916 -25.808 1.00 85.75 101 LYS A N 1
ATOM 743 C CA . LYS A 1 101 ? 13.001 -1.761 -24.602 1.00 85.75 101 LYS A CA 1
ATOM 744 C C . LYS A 1 101 ? 13.407 -0.985 -23.350 1.00 85.75 101 LYS A C 1
ATOM 746 O O . LYS A 1 101 ? 12.761 -1.149 -22.321 1.00 85.75 101 LYS A O 1
ATOM 751 N N . ALA A 1 102 ? 14.415 -0.116 -23.450 1.00 87.19 102 ALA A N 1
ATOM 752 C CA . ALA A 1 102 ? 14.863 0.726 -22.345 1.00 87.19 102 ALA A CA 1
ATOM 753 C C . ALA A 1 102 ? 13.764 1.691 -21.875 1.00 87.19 102 ALA A C 1
ATOM 755 O O . ALA A 1 102 ? 13.464 1.751 -20.685 1.00 87.19 102 ALA A O 1
ATOM 756 N N . VAL A 1 103 ? 13.115 2.388 -22.812 1.00 90.81 103 VAL A N 1
ATOM 757 C CA . VAL A 1 103 ? 12.029 3.338 -22.526 1.00 90.81 103 VAL A CA 1
ATOM 758 C C . VAL A 1 103 ? 10.784 2.624 -21.999 1.00 90.81 103 VAL A C 1
ATOM 760 O O . VAL A 1 103 ? 10.215 3.055 -20.997 1.00 90.81 103 VAL A O 1
ATOM 763 N N . LEU A 1 104 ? 10.378 1.509 -22.620 1.00 92.12 104 LEU A N 1
ATOM 764 C CA . LEU A 1 104 ? 9.259 0.694 -22.134 1.00 92.12 104 LEU A CA 1
ATOM 765 C C . LEU A 1 104 ? 9.542 0.126 -20.742 1.00 92.12 104 LEU A C 1
ATOM 767 O O . LEU A 1 104 ? 8.666 0.145 -19.881 1.00 92.12 104 LEU A O 1
ATOM 771 N N . GLY A 1 105 ? 10.766 -0.350 -20.514 1.00 92.06 105 GLY A N 1
ATOM 772 C CA . GLY A 1 105 ? 11.204 -0.879 -19.231 1.00 92.06 105 GLY A CA 1
ATOM 773 C C . GLY A 1 105 ? 11.183 0.176 -18.131 1.00 92.06 105 GLY A C 1
ATOM 774 O O . GLY A 1 105 ? 10.611 -0.059 -17.068 1.00 92.06 105 GLY A O 1
ATOM 775 N N . LEU A 1 106 ? 11.715 1.369 -18.410 1.00 93.38 106 LEU A N 1
ATOM 776 C CA . LEU A 1 106 ? 11.674 2.503 -17.489 1.00 93.38 106 LEU A CA 1
ATOM 777 C C . LEU A 1 106 ? 10.231 2.925 -17.175 1.00 93.38 106 LEU A C 1
ATOM 779 O O . LEU A 1 106 ? 9.882 3.099 -16.009 1.00 93.38 106 LEU A O 1
ATOM 783 N N . GLY A 1 107 ? 9.378 3.040 -18.197 1.00 93.56 107 GLY A N 1
ATOM 784 C CA . GLY A 1 107 ? 7.966 3.385 -18.025 1.00 93.56 107 GLY A CA 1
ATOM 785 C C . GLY A 1 107 ? 7.212 2.361 -17.174 1.00 93.56 107 GLY A C 1
ATOM 786 O O . GLY A 1 107 ? 6.513 2.734 -16.232 1.00 93.56 107 GLY A O 1
ATOM 787 N N . ALA A 1 108 ? 7.404 1.068 -17.445 1.00 94.19 108 ALA A N 1
ATOM 788 C CA . ALA A 1 108 ? 6.819 -0.011 -16.654 1.00 94.19 108 ALA A CA 1
ATOM 789 C C . ALA A 1 108 ? 7.348 -0.023 -15.211 1.00 94.19 108 ALA A C 1
ATOM 791 O O . ALA A 1 108 ? 6.565 -0.211 -14.280 1.00 94.19 108 ALA A O 1
ATOM 792 N N . ALA A 1 109 ? 8.644 0.241 -15.008 1.00 92.25 109 ALA A N 1
ATOM 793 C CA . ALA A 1 109 ? 9.250 0.262 -13.682 1.00 92.25 109 ALA A CA 1
ATOM 794 C C . ALA A 1 109 ? 8.716 1.409 -12.814 1.00 92.25 109 ALA A C 1
ATOM 796 O O . ALA A 1 109 ? 8.322 1.194 -11.665 1.00 92.25 109 ALA A O 1
ATOM 797 N N . LEU A 1 110 ? 8.641 2.616 -13.382 1.00 93.88 110 LEU A N 1
ATOM 798 C CA . LEU A 1 110 ? 8.080 3.790 -12.713 1.00 93.88 110 LEU A CA 1
ATOM 799 C C . LEU A 1 110 ? 6.578 3.626 -12.452 1.00 93.88 110 LEU A C 1
ATOM 801 O O . LEU A 1 110 ? 6.116 3.901 -11.344 1.00 93.88 110 LEU A O 1
ATOM 805 N N . GLY A 1 111 ? 5.824 3.118 -13.432 1.00 93.06 111 GLY A N 1
ATOM 806 C CA . GLY A 1 111 ? 4.404 2.802 -13.267 1.00 93.06 111 GLY A CA 1
ATOM 807 C C . GLY A 1 111 ? 4.168 1.765 -12.165 1.00 93.06 111 GLY A C 1
ATOM 808 O O . GLY A 1 111 ? 3.306 1.954 -11.307 1.00 93.06 111 GLY A O 1
ATOM 809 N N . GLY A 1 112 ? 4.988 0.711 -12.125 1.00 91.25 112 GLY A N 1
ATOM 810 C CA . GLY A 1 112 ? 4.956 -0.310 -11.081 1.00 91.25 112 GLY A CA 1
ATOM 811 C C . GLY A 1 112 ? 5.250 0.251 -9.689 1.00 91.25 112 GLY A C 1
ATOM 812 O O . GLY A 1 112 ? 4.501 -0.005 -8.745 1.00 91.25 112 GLY A O 1
ATOM 813 N N . GLY A 1 113 ? 6.280 1.094 -9.571 1.00 88.31 113 GLY A N 1
ATOM 814 C CA . GLY A 1 113 ? 6.590 1.821 -8.336 1.00 88.31 113 GLY A CA 1
ATOM 815 C C . GLY A 1 113 ? 5.440 2.719 -7.870 1.00 88.31 113 GLY A C 1
ATOM 816 O O . GLY A 1 113 ? 5.102 2.724 -6.685 1.00 88.31 113 GLY A O 1
ATOM 817 N N . GLY A 1 114 ? 4.781 3.411 -8.804 1.00 89.81 114 GLY A N 1
ATOM 818 C CA . GLY A 1 114 ? 3.589 4.216 -8.536 1.00 89.81 114 GLY A CA 1
ATOM 819 C C . GLY A 1 114 ? 2.427 3.395 -7.969 1.00 89.81 114 GLY A C 1
ATOM 820 O O . GLY A 1 114 ? 1.820 3.804 -6.980 1.00 89.81 114 GLY A O 1
ATOM 821 N N . LEU A 1 115 ? 2.157 2.208 -8.522 1.00 89.50 115 LEU A N 1
ATOM 822 C CA . LEU A 1 115 ? 1.124 1.297 -8.008 1.00 89.50 115 LEU A CA 1
ATOM 823 C C . LEU A 1 115 ? 1.445 0.787 -6.597 1.00 89.50 115 LEU A C 1
ATOM 825 O O . LEU A 1 115 ? 0.563 0.764 -5.739 1.00 89.50 115 LEU A O 1
ATOM 829 N N . ILE A 1 116 ? 2.705 0.429 -6.325 1.00 86.44 116 ILE A N 1
ATOM 830 C CA . ILE A 1 116 ? 3.145 0.008 -4.983 1.00 86.44 116 ILE A CA 1
ATOM 831 C C . ILE A 1 116 ? 2.972 1.154 -3.979 1.00 86.44 116 ILE A C 1
ATOM 833 O O . ILE A 1 116 ? 2.467 0.945 -2.871 1.00 86.44 116 ILE A O 1
ATOM 837 N N . MET A 1 117 ? 3.366 2.371 -4.361 1.00 82.25 117 MET A N 1
ATOM 838 C CA . MET A 1 117 ? 3.219 3.553 -3.515 1.00 82.25 117 MET A CA 1
ATOM 839 C C . MET A 1 117 ? 1.741 3.885 -3.267 1.00 82.25 117 MET A C 1
ATOM 841 O O . MET A 1 117 ? 1.342 4.117 -2.126 1.00 82.25 117 MET A O 1
ATOM 845 N N . GLY A 1 118 ? 0.902 3.810 -4.302 1.00 82.44 118 GLY A N 1
ATOM 846 C CA . GLY A 1 118 ? -0.548 3.962 -4.183 1.00 82.44 118 GLY A CA 1
ATOM 847 C C . GLY A 1 118 ? -1.169 2.928 -3.241 1.00 82.44 118 GLY A C 1
ATOM 848 O O . GLY A 1 118 ? -1.934 3.284 -2.345 1.00 82.44 118 GLY A O 1
ATOM 849 N N . ALA A 1 119 ? -0.767 1.659 -3.353 1.00 80.25 119 ALA A N 1
ATOM 850 C CA . ALA A 1 119 ? -1.209 0.598 -2.451 1.00 80.25 119 ALA A CA 1
ATOM 851 C C . ALA A 1 119 ? -0.793 0.865 -0.993 1.00 80.25 119 ALA A C 1
ATOM 853 O O . ALA A 1 119 ? -1.565 0.607 -0.066 1.00 80.25 119 ALA A O 1
ATOM 854 N N . ARG A 1 120 ? 0.413 1.403 -0.759 1.00 79.19 120 ARG A N 1
ATOM 855 C CA . ARG A 1 120 ? 0.886 1.787 0.583 1.00 79.19 120 ARG A CA 1
ATOM 856 C C . ARG A 1 120 ? 0.042 2.904 1.192 1.00 79.19 120 ARG A C 1
ATOM 858 O O . ARG A 1 120 ? -0.302 2.795 2.366 1.00 79.19 120 ARG A O 1
ATOM 865 N N . LEU A 1 121 ? -0.311 3.916 0.402 1.00 77.88 121 LEU A N 1
ATOM 866 C CA . LEU A 1 121 ? -1.121 5.056 0.842 1.00 77.88 121 LEU A CA 1
ATOM 867 C C . LEU A 1 121 ? -2.604 4.701 1.030 1.00 77.88 121 LEU A C 1
ATOM 869 O O . LEU A 1 121 ? -3.296 5.344 1.814 1.00 77.88 121 LEU A O 1
ATOM 873 N N . MET A 1 122 ? -3.102 3.663 0.358 1.00 73.19 122 MET A N 1
ATOM 874 C CA . MET A 1 122 ? -4.486 3.223 0.498 1.00 73.19 122 MET A CA 1
ATOM 875 C C . MET A 1 122 ? -4.712 2.502 1.837 1.00 73.19 122 MET A C 1
ATOM 877 O O . MET A 1 122 ? -4.142 1.436 2.104 1.00 73.19 122 MET A O 1
ATOM 881 N N . SER A 1 123 ? -5.592 3.052 2.674 1.00 68.69 123 SER A N 1
ATOM 882 C CA . SER A 1 123 ? -6.100 2.371 3.866 1.00 68.69 123 SER A CA 1
ATOM 883 C C . SER A 1 123 ? -7.094 1.280 3.452 1.00 68.69 123 SER A C 1
ATOM 885 O O . SER A 1 123 ? -8.127 1.602 2.861 1.00 68.69 123 SER A O 1
ATOM 887 N N . PRO A 1 124 ? -6.874 -0.000 3.803 1.00 68.56 124 PRO A N 1
ATOM 888 C CA . PRO A 1 124 ? -7.867 -1.053 3.554 1.00 68.56 124 PRO A CA 1
ATOM 889 C C . PRO A 1 124 ? -9.119 -0.893 4.432 1.00 68.56 124 PRO A C 1
ATOM 891 O O . PRO A 1 124 ? -10.131 -1.556 4.239 1.00 68.56 124 PRO A O 1
ATOM 894 N N . HIS A 1 125 ? -9.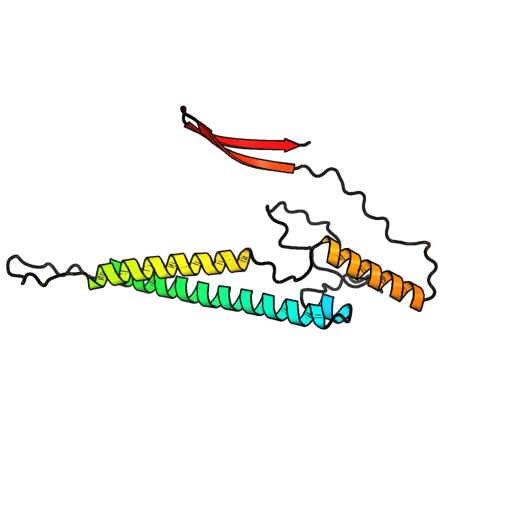060 0.005 5.407 1.00 67.69 125 HIS A N 1
ATOM 895 C CA . HIS A 1 125 ? -10.081 0.206 6.407 1.00 67.69 125 HIS A CA 1
ATOM 896 C C . HIS A 1 125 ? -11.224 1.117 5.924 1.00 67.69 125 HIS A C 1
ATOM 898 O O . HIS A 1 125 ? -10.963 2.247 5.504 1.00 67.69 125 HIS A O 1
ATOM 904 N N . PRO A 1 126 ? -12.487 0.643 5.958 1.00 63.94 126 PRO A N 1
ATOM 905 C CA . PRO A 1 126 ? -13.631 1.383 5.426 1.00 63.94 126 PRO A CA 1
ATOM 906 C C . PRO A 1 126 ? -14.118 2.543 6.301 1.00 63.94 126 PRO A C 1
ATOM 908 O O . PRO A 1 126 ? -14.799 3.418 5.776 1.00 63.94 126 PRO A O 1
ATOM 911 N N . VAL A 1 127 ? -13.779 2.563 7.595 1.00 68.69 127 VAL A N 1
ATOM 912 C CA . VAL A 1 127 ? -14.216 3.605 8.543 1.00 68.69 127 VAL A CA 1
ATOM 913 C C . VAL A 1 127 ? -13.020 4.348 9.144 1.00 68.69 127 VAL A C 1
ATOM 915 O O . VAL A 1 127 ? -11.896 3.848 9.111 1.00 68.69 127 VAL A O 1
ATOM 918 N N . SER A 1 128 ? -13.238 5.570 9.630 1.00 64.25 128 SER A N 1
ATOM 919 C CA . SER A 1 128 ? -12.183 6.418 10.203 1.00 64.25 128 SER A CA 1
ATOM 920 C C . SER A 1 128 ? -11.877 6.068 11.664 1.00 64.25 128 SER A C 1
ATOM 922 O O . SER A 1 128 ? -12.710 5.493 12.364 1.00 64.25 128 SER A O 1
ATOM 924 N N . GLY A 1 129 ? -10.707 6.492 12.160 1.00 62.00 129 GLY A N 1
ATOM 925 C CA . GLY A 1 129 ? -10.270 6.351 13.560 1.00 62.00 129 GLY A CA 1
ATOM 926 C C . GLY A 1 129 ? -11.349 6.624 14.614 1.00 62.00 129 GLY A C 1
ATOM 927 O O . GLY A 1 129 ? -11.517 5.856 15.562 1.00 62.00 129 GLY A O 1
ATOM 928 N N . SER A 1 130 ? -12.085 7.721 14.435 1.00 60.22 130 SER A N 1
ATOM 929 C CA . SER A 1 130 ? -13.182 8.128 15.313 1.00 60.22 130 SER A CA 1
ATOM 930 C C . SER A 1 130 ? -14.397 7.209 15.193 1.00 60.22 130 SER A C 1
ATOM 932 O O . SER A 1 130 ? -14.937 6.802 16.216 1.00 60.22 130 SER A O 1
ATOM 934 N N . GLN A 1 131 ? -14.772 6.808 13.977 1.00 67.62 131 GLN A N 1
ATOM 935 C CA . GLN A 1 131 ? -15.903 5.907 13.746 1.00 67.62 131 GLN A CA 1
ATOM 936 C C . GLN A 1 131 ? -15.664 4.500 14.306 1.00 67.62 131 GLN A C 1
ATOM 938 O O . GLN A 1 131 ? -16.586 3.914 14.860 1.00 67.62 131 GLN A O 1
ATOM 943 N N . ALA A 1 132 ? -14.450 3.936 14.231 1.00 70.25 132 ALA A N 1
ATOM 944 C CA . ALA A 1 132 ? -14.202 2.639 14.884 1.00 70.25 132 ALA A CA 1
ATOM 945 C C . ALA A 1 132 ? -14.268 2.711 16.408 1.00 70.25 132 ALA A C 1
ATOM 947 O O . ALA A 1 132 ? -14.636 1.722 17.038 1.00 70.25 132 ALA A O 1
ATOM 948 N N . ARG A 1 133 ? -13.910 3.853 17.004 1.00 67.75 133 ARG A N 1
ATOM 949 C CA . ARG A 1 133 ? -14.081 4.063 18.446 1.00 67.75 133 ARG A CA 1
ATOM 950 C C . ARG A 1 133 ? -15.544 4.126 18.821 1.00 67.75 133 ARG A C 1
ATOM 952 O O . ARG A 1 133 ? -15.944 3.408 19.720 1.00 67.75 133 ARG A O 1
ATOM 959 N N . GLU A 1 134 ? -16.322 4.909 18.087 1.00 74.75 134 GLU A N 1
ATOM 960 C CA . GLU A 1 134 ? -17.769 4.989 18.271 1.00 74.75 134 GLU A CA 1
ATOM 961 C C . GLU A 1 134 ? -18.421 3.603 18.141 1.00 74.75 134 GLU A C 1
ATOM 963 O O . GLU A 1 134 ? -19.153 3.175 19.026 1.00 74.75 134 GLU A O 1
ATOM 968 N N . LEU A 1 135 ? -18.030 2.828 17.123 1.00 76.56 135 LEU A N 1
ATOM 969 C CA . LEU A 1 135 ? -18.479 1.444 16.939 1.00 76.56 135 LEU A CA 1
ATOM 970 C C . LEU A 1 135 ? -18.106 0.521 18.108 1.00 76.56 135 LEU A C 1
ATOM 972 O O . LEU A 1 135 ? -18.904 -0.332 18.502 1.00 76.56 135 LEU A O 1
ATOM 976 N N . ALA A 1 136 ? -16.894 0.662 18.650 1.00 75.31 136 ALA A N 1
ATOM 977 C CA . ALA A 1 136 ? -16.448 -0.113 19.803 1.00 75.31 136 ALA A CA 1
ATOM 978 C C . ALA A 1 136 ? -17.188 0.301 21.086 1.00 75.31 136 ALA A C 1
ATOM 980 O O . ALA A 1 136 ? -17.595 -0.564 21.863 1.00 75.31 136 ALA A O 1
ATOM 981 N N . ASP A 1 137 ? -17.404 1.599 21.289 1.00 73.56 137 ASP A N 1
ATOM 982 C CA . ASP A 1 137 ? -18.105 2.152 22.446 1.00 73.56 137 ASP A CA 1
ATOM 983 C C . ASP A 1 137 ? -19.582 1.739 22.447 1.00 73.56 137 ASP A C 1
ATOM 985 O O . ASP A 1 137 ? -20.090 1.303 23.480 1.00 73.56 137 ASP A O 1
ATOM 989 N N . ASP A 1 138 ? -20.252 1.763 21.294 1.00 79.38 138 ASP A N 1
ATOM 990 C CA . ASP A 1 138 ? -21.638 1.305 21.148 1.00 79.38 138 ASP A CA 1
ATOM 991 C C . ASP A 1 138 ? -21.785 -0.202 21.379 1.00 79.38 138 ASP A C 1
ATOM 993 O O . ASP A 1 138 ? -22.748 -0.665 21.999 1.00 79.38 138 ASP A O 1
ATOM 997 N N . TYR A 1 139 ? -20.820 -1.002 20.917 1.00 78.00 139 TYR A N 1
ATOM 998 C CA . TYR A 1 139 ? -20.779 -2.427 21.237 1.00 78.00 139 TYR A CA 1
ATOM 999 C C . TYR A 1 139 ? -20.607 -2.657 22.744 1.00 78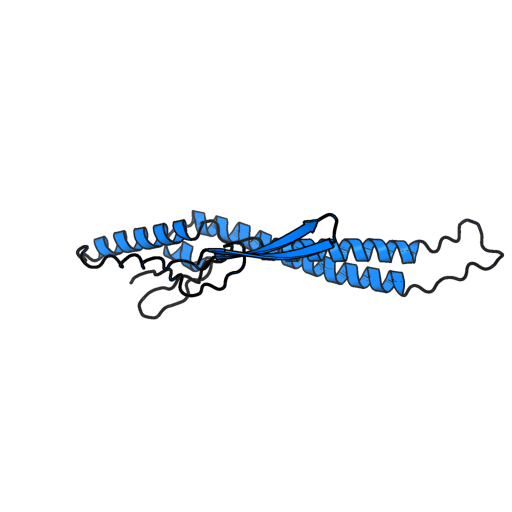.00 139 TYR A C 1
ATOM 1001 O O . TYR A 1 139 ? -21.350 -3.442 23.334 1.00 78.00 139 TYR A O 1
ATOM 1009 N N . ASN A 1 140 ? -19.682 -1.938 23.385 1.00 76.00 140 ASN A N 1
ATOM 1010 C CA . ASN A 1 140 ? -19.440 -2.057 24.821 1.00 76.00 140 ASN A CA 1
ATOM 1011 C C . ASN A 1 140 ? -20.650 -1.598 25.652 1.00 76.00 140 ASN A C 1
ATOM 1013 O O . ASN A 1 140 ? -20.967 -2.244 26.648 1.00 76.00 140 ASN A O 1
ATOM 1017 N N . LYS A 1 141 ? -21.352 -0.530 25.248 1.00 77.75 141 LYS A N 1
ATOM 1018 C CA . LYS A 1 141 ? -22.586 -0.067 25.907 1.00 77.75 141 LYS A CA 1
ATOM 1019 C C . LYS A 1 141 ? -23.676 -1.134 25.882 1.00 77.75 141 LYS A C 1
ATOM 1021 O O . LYS A 1 141 ? -24.230 -1.454 26.930 1.00 77.75 141 LYS A O 1
ATOM 1026 N N . ARG A 1 142 ? -23.941 -1.729 24.712 1.00 77.94 142 ARG A N 1
ATOM 1027 C CA . ARG A 1 142 ? -24.931 -2.814 24.580 1.00 77.94 142 ARG A CA 1
ATOM 1028 C C . ARG A 1 142 ? -24.562 -4.020 25.438 1.00 77.94 142 ARG A C 1
ATOM 1030 O O . ARG A 1 142 ? -25.395 -4.507 26.191 1.00 77.94 142 ARG A O 1
ATOM 1037 N N . LEU A 1 143 ? -23.296 -4.431 25.399 1.00 78.88 143 LEU A N 1
ATOM 1038 C CA . LEU A 1 143 ? -22.813 -5.569 26.177 1.00 78.88 143 LEU A CA 1
ATOM 1039 C C . LEU A 1 143 ? -22.888 -5.326 27.694 1.00 78.88 143 LEU A C 1
ATOM 1041 O O . LEU A 1 143 ? -23.137 -6.258 28.450 1.00 78.88 143 LEU A O 1
ATOM 1045 N N . ARG A 1 144 ? -22.682 -4.089 28.164 1.00 72.69 144 ARG A N 1
ATOM 1046 C CA . ARG A 1 144 ? -22.874 -3.733 29.582 1.00 72.69 144 ARG A CA 1
ATOM 1047 C C . ARG A 1 144 ? -24.341 -3.822 29.996 1.00 72.69 144 ARG A C 1
ATOM 1049 O O . ARG A 1 144 ? -24.610 -4.347 31.072 1.00 72.69 144 ARG A O 1
ATOM 1056 N N . GLY A 1 145 ? -25.255 -3.389 29.124 1.00 75.94 145 GLY A N 1
ATOM 1057 C CA . GLY A 1 145 ? -26.696 -3.551 29.320 1.00 75.94 145 GLY A CA 1
ATOM 1058 C C . GLY A 1 145 ? -27.115 -5.021 29.416 1.00 75.94 145 GLY A C 1
ATOM 1059 O O . GLY A 1 145 ? 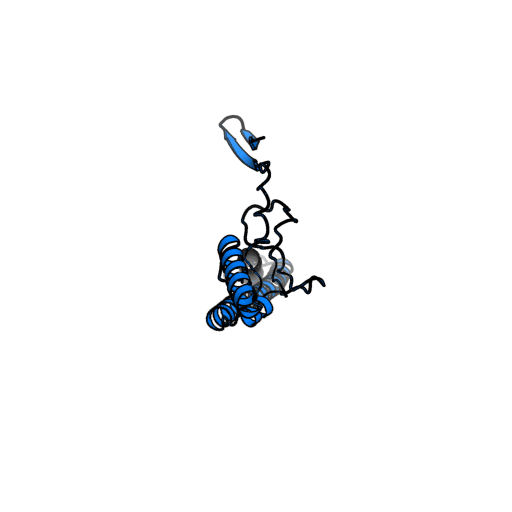-27.837 -5.389 30.335 1.00 75.94 145 GLY A O 1
ATOM 1060 N N . GLU A 1 146 ? -26.593 -5.882 28.538 1.00 78.19 146 GLU A N 1
ATOM 1061 C CA . GLU A 1 146 ? -26.834 -7.336 28.589 1.00 78.19 146 GLU A CA 1
ATOM 1062 C C . GLU A 1 146 ? -26.267 -7.999 29.855 1.00 78.19 146 GLU A C 1
ATOM 1064 O O . GLU A 1 146 ? -26.812 -8.987 30.338 1.00 78.19 146 GLU A O 1
ATOM 1069 N N . LEU A 1 147 ? -25.174 -7.459 30.403 1.00 78.50 147 LEU A N 1
ATOM 1070 C CA . LEU A 1 147 ? -24.518 -7.973 31.608 1.00 78.50 147 LEU A CA 1
ATOM 1071 C C . LEU A 1 147 ? -25.062 -7.366 32.912 1.00 78.50 147 LEU A C 1
ATOM 1073 O O . LEU A 1 147 ? -24.564 -7.721 33.979 1.00 78.50 147 LEU A O 1
ATOM 1077 N N . GLY A 1 148 ? -26.040 -6.455 32.845 1.00 77.31 148 GLY A N 1
ATOM 1078 C CA . GLY A 1 148 ? -26.610 -5.790 34.022 1.00 77.31 148 GLY A CA 1
ATOM 1079 C C . GLY A 1 148 ? -25.608 -4.924 34.794 1.00 77.31 148 GLY A C 1
ATOM 1080 O O . GLY A 1 148 ? -25.746 -4.759 36.001 1.00 77.31 148 GLY A O 1
ATOM 1081 N N . LEU A 1 149 ? -24.571 -4.410 34.124 1.00 73.69 149 LEU A N 1
ATOM 1082 C CA . LEU A 1 149 ? -23.554 -3.560 34.746 1.00 73.69 149 LEU A CA 1
ATOM 1083 C C . LEU A 1 149 ? -24.018 -2.095 34.704 1.00 73.69 149 LEU A C 1
ATOM 1085 O O . LEU A 1 149 ? -24.127 -1.533 33.613 1.00 73.69 149 LEU A O 1
ATOM 1089 N N . GLU A 1 150 ? -24.248 -1.480 35.870 1.00 63.53 150 GLU A N 1
ATOM 1090 C CA . GLU A 1 150 ? -24.552 -0.044 36.006 1.00 63.53 150 GLU A CA 1
ATOM 1091 C C . GLU A 1 150 ? -23.453 0.838 35.378 1.00 63.53 150 GLU A C 1
ATOM 1093 O O . GLU A 1 150 ? -22.304 0.415 35.177 1.00 63.53 150 GLU A O 1
ATOM 1098 N N . ASP A 1 151 ? -23.823 2.060 34.976 1.00 59.16 151 ASP A N 1
ATOM 1099 C CA . ASP A 1 151 ? -23.051 2.919 34.063 1.00 59.16 151 ASP A CA 1
ATOM 1100 C C . ASP A 1 151 ? -21.822 3.604 34.709 1.00 59.16 151 ASP A C 1
ATOM 1102 O O . ASP A 1 151 ? -21.169 4.461 34.120 1.00 59.16 151 ASP A O 1
ATOM 1106 N N . ASP A 1 152 ? -21.406 3.138 35.881 1.00 51.75 152 ASP A N 1
ATOM 1107 C CA . ASP A 1 152 ? -20.497 3.818 36.819 1.00 51.75 152 ASP A CA 1
ATOM 1108 C C . ASP A 1 152 ? -19.010 3.794 36.407 1.00 51.75 152 ASP A C 1
ATOM 1110 O O . ASP A 1 152 ? -18.121 4.251 37.126 1.00 51.75 152 ASP A O 1
ATOM 1114 N N . GLY A 1 153 ? -18.717 3.242 35.232 1.00 52.69 153 GLY A N 1
ATOM 1115 C CA . GLY A 1 153 ? -17.370 2.959 34.747 1.00 52.69 153 GLY A CA 1
ATOM 1116 C C . GLY A 1 153 ? -17.202 3.163 33.248 1.00 52.69 153 GLY A C 1
ATOM 1117 O O . GLY A 1 153 ? -16.416 2.441 32.630 1.00 52.69 153 GLY A O 1
ATOM 1118 N N . ALA A 1 154 ? -17.931 4.106 32.637 1.00 50.12 154 ALA A N 1
ATOM 1119 C CA . ALA A 1 154 ? -17.614 4.531 31.277 1.00 50.12 154 ALA A CA 1
ATOM 1120 C C . ALA A 1 154 ? -16.105 4.854 31.208 1.00 50.12 154 ALA A C 1
ATOM 1122 O O . ALA A 1 154 ? -15.615 5.629 32.038 1.00 50.12 154 ALA A O 1
ATOM 1123 N N . PRO A 1 155 ? -15.332 4.243 30.287 1.00 54.38 155 PRO A N 1
ATOM 1124 C CA . PRO A 1 155 ? -13.904 4.502 30.210 1.00 54.38 155 PRO A CA 1
ATOM 1125 C C . PRO A 1 155 ? -13.710 6.007 30.028 1.00 54.38 155 PRO A C 1
ATOM 1127 O O . PRO A 1 155 ? -14.198 6.584 29.055 1.00 54.38 155 PRO A O 1
ATOM 1130 N N . LYS A 1 156 ? -13.042 6.654 30.997 1.00 51.28 156 LYS A N 1
ATOM 1131 C CA . LYS A 1 156 ? -12.678 8.074 30.911 1.00 51.28 156 LYS A CA 1
ATOM 1132 C C . LYS A 1 156 ? -12.078 8.300 29.529 1.00 51.28 156 LYS A C 1
ATOM 1134 O O . LYS A 1 156 ? -11.053 7.689 29.220 1.00 51.28 156 LYS A O 1
ATOM 1139 N N . LYS A 1 157 ? -12.706 9.157 28.711 1.00 50.12 157 LYS A N 1
ATOM 1140 C CA . LYS A 1 157 ? -12.094 9.649 27.471 1.00 50.12 157 LYS A CA 1
ATOM 1141 C C . LYS A 1 157 ? -10.683 10.100 27.853 1.00 50.12 157 LYS A C 1
ATOM 1143 O O . LYS A 1 157 ? -10.576 10.997 28.693 1.00 50.12 157 LYS A O 1
ATOM 1148 N N . PRO A 1 158 ? -9.614 9.461 27.345 1.00 49.25 158 PRO A N 1
ATOM 1149 C CA . PRO A 1 158 ? -8.275 9.914 27.666 1.00 49.25 158 PRO A CA 1
ATOM 1150 C C . PRO A 1 158 ? -8.185 11.370 27.217 1.00 49.25 158 PRO A C 1
ATOM 1152 O O . PRO A 1 158 ? -8.509 11.676 26.067 1.00 49.25 158 PRO A O 1
ATOM 1155 N N . ALA A 1 159 ? -7.831 12.261 28.146 1.00 46.81 159 ALA A N 1
ATOM 1156 C CA . ALA A 1 159 ? -7.571 13.654 27.828 1.00 46.81 159 ALA A CA 1
ATOM 1157 C C . ALA A 1 159 ? -6.565 13.667 26.675 1.00 46.81 159 ALA A C 1
ATOM 1159 O O . ALA A 1 159 ? -5.503 13.053 26.784 1.00 46.81 159 ALA A O 1
ATOM 1160 N N . VAL A 1 160 ? -6.942 14.270 25.547 1.00 50.94 160 VAL A N 1
ATOM 1161 C CA . VAL A 1 160 ? -6.048 14.411 24.398 1.00 50.94 160 VAL A CA 1
ATOM 1162 C C . VAL A 1 160 ? -4.926 15.337 24.867 1.00 50.94 160 VAL A C 1
ATOM 1164 O O . VAL A 1 160 ? -5.220 16.498 25.158 1.00 50.94 160 VAL A O 1
ATOM 1167 N N . PRO A 1 161 ? -3.678 14.858 25.032 1.00 48.53 161 PRO A N 1
ATOM 1168 C CA . PRO A 1 161 ? -2.591 15.757 25.383 1.00 48.53 161 PRO A CA 1
ATOM 1169 C C . PRO A 1 161 ? -2.411 16.770 24.243 1.00 48.53 161 PRO A C 1
ATOM 1171 O O . PRO A 1 161 ? -2.673 16.418 23.086 1.00 48.53 161 PRO A O 1
ATOM 1174 N N . PRO A 1 162 ? -1.987 18.014 24.532 1.00 50.88 162 PRO A N 1
ATOM 1175 C CA . PRO A 1 162 ? -1.655 18.975 23.488 1.00 50.88 162 PRO A CA 1
ATOM 1176 C C . PRO A 1 162 ? -0.633 18.328 22.549 1.00 50.88 162 PRO A C 1
ATOM 1178 O O . PRO A 1 162 ? 0.430 17.871 22.969 1.00 50.88 162 PRO A O 1
ATOM 1181 N N . VAL A 1 163 ? -1.020 18.172 21.285 1.00 52.72 163 VAL A N 1
ATOM 1182 C CA . VAL A 1 163 ? -0.206 17.472 20.295 1.00 52.72 163 VAL A CA 1
ATOM 1183 C C . VAL A 1 163 ? 0.801 18.479 19.762 1.00 52.72 163 VAL A C 1
ATOM 1185 O O . VAL A 1 163 ? 0.397 19.455 19.134 1.00 52.72 163 VAL A O 1
ATOM 1188 N N . LEU A 1 164 ? 2.094 18.237 19.988 1.00 57.50 164 LEU A N 1
ATOM 1189 C CA . LEU A 1 164 ? 3.157 18.964 19.297 1.00 57.50 164 LEU A CA 1
ATOM 1190 C C . LEU A 1 164 ? 3.005 18.700 17.796 1.00 57.50 164 LEU A C 1
ATOM 1192 O O . LEU A 1 164 ? 3.259 17.593 17.314 1.00 57.50 164 LEU A O 1
ATOM 1196 N N . GLN A 1 165 ? 2.541 19.704 17.061 1.00 60.28 165 GLN A N 1
ATOM 1197 C CA . GLN A 1 165 ? 2.445 19.644 15.609 1.00 60.28 165 GLN A CA 1
ATOM 1198 C C . GLN A 1 165 ? 3.656 20.365 15.046 1.00 60.28 165 GLN A C 1
ATOM 1200 O O . GLN A 1 165 ? 3.735 21.584 15.140 1.00 60.28 165 GLN A O 1
ATOM 1205 N N . ALA A 1 166 ? 4.593 19.610 14.476 1.00 66.31 166 ALA A N 1
ATOM 1206 C CA . ALA A 1 166 ? 5.674 20.148 13.665 1.00 66.31 166 ALA A CA 1
ATOM 1207 C C . ALA A 1 166 ? 5.405 19.801 12.196 1.00 66.31 166 ALA A C 1
ATOM 1209 O O . ALA A 1 166 ? 5.097 18.654 11.868 1.00 66.31 166 ALA A O 1
ATOM 1210 N N . GLN A 1 167 ? 5.509 20.787 11.315 1.00 67.38 167 GLN A N 1
ATOM 1211 C CA . GLN A 1 167 ? 5.389 20.649 9.872 1.00 67.38 167 GLN A CA 1
ATOM 1212 C C . GLN A 1 167 ? 6.693 21.105 9.223 1.00 67.38 167 GLN A C 1
ATOM 1214 O O . GLN A 1 167 ? 7.245 22.144 9.577 1.00 67.38 167 GLN A O 1
ATOM 1219 N N . LEU A 1 168 ? 7.186 20.316 8.271 1.00 73.62 168 LEU A N 1
ATOM 1220 C CA . LEU A 1 168 ? 8.344 20.656 7.452 1.00 73.62 168 LEU A CA 1
ATOM 1221 C C . LEU A 1 168 ? 7.841 21.031 6.054 1.00 73.62 168 LEU A C 1
ATOM 1223 O O . LEU A 1 168 ? 7.295 20.185 5.348 1.00 73.62 168 LEU A O 1
ATOM 1227 N N . GLY A 1 169 ? 7.991 22.295 5.672 1.00 78.88 169 GLY A N 1
ATOM 1228 C CA . GLY A 1 169 ? 7.648 22.817 4.352 1.00 78.88 169 GLY A CA 1
ATOM 1229 C C . GLY A 1 169 ? 8.899 23.182 3.561 1.00 78.88 169 GLY A C 1
ATOM 1230 O O . GLY A 1 169 ? 9.900 23.594 4.135 1.00 78.88 169 GLY A O 1
ATOM 1231 N N . ALA A 1 170 ? 8.862 23.046 2.240 1.00 82.00 170 ALA A N 1
ATOM 1232 C CA . ALA A 1 170 ? 9.888 23.631 1.383 1.00 82.00 170 ALA A CA 1
ATOM 1233 C C . ALA A 1 170 ? 9.532 25.092 1.089 1.00 82.00 170 ALA A C 1
ATOM 1235 O O . ALA A 1 170 ? 8.367 25.409 0.845 1.00 82.00 170 ALA A O 1
ATOM 1236 N N . THR A 1 171 ? 10.525 25.974 1.087 1.00 79.12 171 THR A N 1
ATOM 1237 C CA . THR A 1 171 ? 10.361 27.379 0.704 1.00 79.12 171 THR A CA 1
ATOM 1238 C C . THR A 1 171 ? 11.219 27.672 -0.516 1.00 79.12 171 THR A C 1
ATOM 1240 O O . THR A 1 171 ? 12.347 27.195 -0.629 1.00 79.12 171 THR A O 1
ATOM 1243 N N . VAL A 1 172 ? 10.675 28.436 -1.462 1.00 77.25 172 VAL A N 1
ATOM 1244 C CA . VAL A 1 172 ? 11.381 28.842 -2.682 1.00 77.25 172 VAL A CA 1
ATOM 1245 C C . VAL A 1 172 ? 11.230 30.346 -2.829 1.00 77.25 172 VAL A C 1
ATOM 1247 O O . VAL A 1 172 ? 10.115 30.864 -2.787 1.00 77.25 172 VAL A O 1
ATOM 1250 N N . GLY A 1 173 ? 12.350 31.047 -2.984 1.00 79.44 173 GLY A N 1
ATOM 1251 C CA . GLY A 1 173 ? 12.384 32.490 -3.171 1.00 79.44 173 GLY A CA 1
ATOM 1252 C C . GLY A 1 173 ? 13.443 32.922 -4.188 1.00 79.44 173 GLY A C 1
ATOM 1253 O O . GLY A 1 173 ? 14.252 32.107 -4.631 1.00 79.44 173 GLY A O 1
ATOM 1254 N N . PRO A 1 174 ? 13.483 34.219 -4.542 1.00 69.12 174 PRO A N 1
ATOM 1255 C CA . PRO A 1 174 ? 14.401 34.756 -5.555 1.00 69.12 174 PRO A CA 1
ATOM 1256 C C . PRO A 1 174 ? 15.890 34.549 -5.235 1.00 69.12 174 PRO A C 1
ATOM 1258 O O . PRO A 1 174 ? 16.735 34.690 -6.110 1.00 69.12 174 PRO A O 1
ATOM 1261 N N . GLN A 1 175 ? 16.208 34.243 -3.974 1.00 67.94 175 GLN A N 1
ATOM 1262 C CA . GLN A 1 175 ? 17.565 34.093 -3.445 1.00 67.94 175 GLN A CA 1
ATOM 1263 C C . GLN A 1 175 ? 17.937 32.621 -3.163 1.00 67.94 175 GLN A C 1
ATOM 1265 O O . GLN A 1 175 ? 19.041 32.359 -2.696 1.00 67.94 175 GLN A O 1
ATOM 1270 N N . GLY A 1 176 ? 17.045 31.657 -3.442 1.00 76.25 176 GLY A N 1
ATOM 1271 C CA . GLY A 1 176 ? 17.306 30.224 -3.265 1.00 76.25 176 GLY A CA 1
ATOM 1272 C C . GLY A 1 176 ? 16.099 29.413 -2.787 1.00 76.25 176 GLY A C 1
ATOM 1273 O O . GLY A 1 176 ? 14.990 29.928 -2.636 1.00 76.25 176 GLY A O 1
ATOM 1274 N N . ALA A 1 177 ? 16.330 28.123 -2.539 1.00 84.44 177 ALA A N 1
ATOM 1275 C CA . ALA A 1 177 ? 15.357 27.206 -1.952 1.00 84.44 177 ALA A CA 1
ATOM 1276 C C . ALA A 1 177 ? 15.863 26.679 -0.602 1.00 84.44 177 ALA A C 1
ATOM 1278 O O . ALA A 1 177 ? 17.062 26.456 -0.429 1.00 84.44 177 ALA A O 1
ATOM 1279 N N . GLY A 1 178 ? 14.951 26.474 0.344 1.00 87.12 178 GLY A N 1
ATOM 1280 C CA . GLY A 1 178 ? 15.255 25.994 1.688 1.00 87.12 178 GLY A CA 1
ATOM 1281 C C . GLY A 1 178 ? 14.151 25.111 2.263 1.00 87.12 178 GLY A C 1
ATOM 1282 O O . GLY A 1 178 ? 13.127 24.855 1.630 1.00 87.12 178 GLY A O 1
ATOM 1283 N N . LEU A 1 179 ? 14.376 24.632 3.485 1.00 87.31 179 LEU A N 1
ATOM 1284 C CA . LEU A 1 179 ? 13.388 23.902 4.277 1.00 87.31 179 LEU A CA 1
ATOM 1285 C C . LEU A 1 179 ? 13.003 24.751 5.490 1.00 87.31 179 LEU A C 1
ATOM 1287 O O . LEU A 1 179 ? 13.867 25.271 6.192 1.00 87.31 179 LEU A O 1
ATOM 1291 N N . GLN A 1 180 ? 11.706 24.877 5.738 1.00 84.12 180 GLN A N 1
ATOM 1292 C CA . GLN A 1 180 ? 11.117 25.571 6.872 1.00 84.12 180 GLN A CA 1
ATOM 1293 C C . GLN A 1 180 ? 10.462 24.557 7.804 1.00 84.12 180 GLN A C 1
ATOM 1295 O O . GLN A 1 180 ? 9.641 23.752 7.376 1.00 84.12 180 GLN A O 1
ATOM 1300 N N . LEU A 1 181 ? 10.789 24.635 9.090 1.00 76.06 181 LEU A N 1
ATOM 1301 C CA . LEU A 1 181 ? 10.080 23.921 10.144 1.00 76.06 181 LEU A CA 1
ATOM 1302 C C . LEU A 1 181 ? 9.126 24.904 10.836 1.00 76.06 181 LEU A C 1
ATOM 1304 O O . LEU A 1 181 ? 9.563 25.949 11.314 1.00 76.06 181 LEU A O 1
ATOM 1308 N N . SER A 1 182 ? 7.837 24.591 10.883 1.00 77.00 182 SER A N 1
ATOM 1309 C CA . SER A 1 182 ? 6.825 25.349 11.622 1.00 77.00 182 SER A CA 1
ATOM 1310 C C . SER A 1 182 ? 6.146 24.444 12.642 1.00 77.00 182 SER A C 1
ATOM 1312 O O . SER A 1 182 ? 6.020 23.242 12.425 1.00 77.00 182 SER A O 1
ATOM 1314 N N . GLY A 1 183 ? 5.715 24.987 13.777 1.00 71.38 183 GLY A N 1
ATOM 1315 C CA . GLY A 1 183 ? 4.960 24.191 14.731 1.00 71.38 183 GLY A CA 1
ATOM 1316 C C . GLY A 1 183 ? 4.280 24.999 15.819 1.00 71.38 183 GLY A C 1
ATOM 1317 O O . GLY A 1 183 ? 4.611 26.161 16.039 1.00 71.38 183 GLY A O 1
ATOM 1318 N N . THR A 1 184 ? 3.311 24.365 16.472 1.00 65.50 184 THR A N 1
ATOM 1319 C CA . THR A 1 184 ? 2.620 24.877 17.661 1.00 65.50 184 THR A CA 1
ATOM 1320 C C . THR A 1 184 ? 3.037 24.031 18.858 1.00 65.50 184 THR A C 1
ATOM 1322 O O . THR A 1 184 ? 2.888 22.804 18.816 1.00 65.50 184 THR A O 1
ATOM 1325 N N . PHE A 1 185 ? 3.574 24.690 19.883 1.00 61.97 185 PHE A N 1
ATOM 1326 C CA . PHE A 1 185 ? 4.080 24.103 21.126 1.00 61.97 185 PHE A CA 1
ATOM 1327 C C . PHE A 1 185 ? 3.262 24.594 2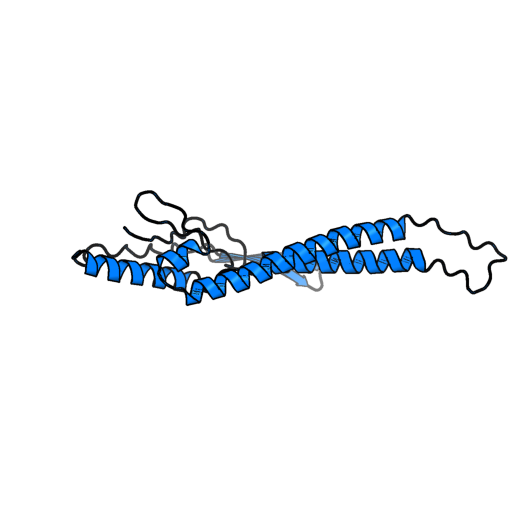2.317 1.00 61.97 185 PHE A C 1
ATOM 1329 O O . PHE A 1 185 ? 2.870 25.784 22.301 1.00 61.97 185 PHE A O 1
#

pLDDT: mean 70.83, std 16.16, range [29.61, 95.38]

Sequence (185 aa):
MVVTVNTWGYVPVAGVTHWSAPYEGKFKKPLQGKAFYERLGRKDLVAAYEQRMTAKVVMGVLGGAALVGGGVLMYQGISAEPKLCGLDAPPSCSSSRGMTKAVLGLGAALGGGGLIMGARLMSPHPVSGSQARELADDYNKRLRGELGLEDDGAPKKPAVPPVLQAQLGATVGPQGAGLQLSGTF

Foldseek 3Di:
DAKDFDQPPDPDDPDPLDGDFIADDPVRHGCPQLSLCVVLVNVVQNVLLVVLVVLLVVLLVQLVCLQVQLQVLLVQLVPPDPPPCPPPHDPPPDSVSSVVSNVSSVVSNVSSVVSNVVSVNRRSGPDDPVVSRVSSLVSRVVVCVVVVHDPPCRPPPPDDPPDWDWDWDWDQDPVGIDIDIDTDD

Radius of gyration: 26.78 Å; chains: 1; bounding box: 56×45×82 Å